Protein AF-A0A6I3SUI8-F1 (afdb_monomer_lite)

Structure (mmCIF, N/CA/C/O backbone):
data_AF-A0A6I3SUI8-F1
#
_entry.id   AF-A0A6I3SUI8-F1
#
loop_
_atom_site.group_PDB
_atom_site.id
_atom_site.type_symbol
_atom_site.label_atom_id
_atom_site.label_alt_id
_atom_site.label_comp_id
_atom_site.label_asym_id
_atom_site.label_entity_id
_atom_site.label_seq_id
_atom_site.pdbx_PDB_ins_code
_atom_site.Cartn_x
_atom_site.Cartn_y
_atom_site.Cartn_z
_atom_site.occupancy
_atom_site.B_iso_or_equiv
_atom_site.auth_seq_id
_atom_site.auth_comp_id
_atom_site.auth_asym_id
_atom_site.auth_atom_id
_atom_site.pdbx_PDB_model_num
ATOM 1 N N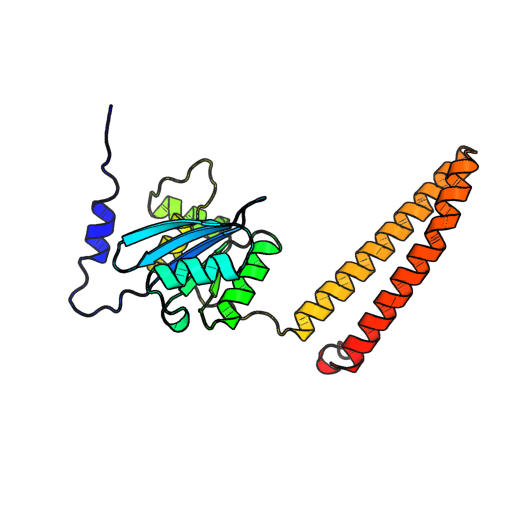 . MET A 1 1 ? 12.033 17.344 38.497 1.00 38.69 1 MET A N 1
ATOM 2 C CA . MET A 1 1 ? 11.387 16.170 37.869 1.00 38.69 1 MET A CA 1
ATOM 3 C C . MET A 1 1 ? 9.871 16.251 38.062 1.00 38.69 1 MET A C 1
ATOM 5 O O . MET A 1 1 ? 9.401 15.877 39.127 1.00 38.69 1 MET A O 1
ATOM 9 N N . PRO A 1 2 ? 9.098 16.770 37.096 1.00 33.66 2 PRO A N 1
ATOM 10 C CA . PRO A 1 2 ? 7.650 16.543 37.047 1.00 33.66 2 PRO A CA 1
ATOM 11 C C . PRO A 1 2 ? 7.274 15.868 35.711 1.00 33.66 2 PRO A C 1
ATOM 13 O O . PRO A 1 2 ? 7.932 16.077 34.701 1.00 33.66 2 PRO A O 1
ATOM 16 N N . GLY A 1 3 ? 6.247 15.042 35.568 1.00 28.91 3 GLY A N 1
ATOM 17 C CA . GLY A 1 3 ? 5.137 14.677 36.436 1.00 28.91 3 GLY A CA 1
ATOM 18 C C . GLY A 1 3 ? 4.087 14.024 35.528 1.00 28.91 3 GLY A C 1
ATOM 19 O O . GLY A 1 3 ? 3.633 14.625 34.557 1.00 28.91 3 GLY A O 1
ATOM 20 N N . PHE A 1 4 ? 3.764 12.763 35.799 1.00 35.22 4 PHE A N 1
ATOM 21 C CA . PHE A 1 4 ? 2.830 11.907 35.061 1.00 35.22 4 PHE A CA 1
ATOM 22 C C . PHE A 1 4 ? 1.366 12.334 35.314 1.00 35.22 4 PHE A C 1
ATOM 24 O O . PHE A 1 4 ? 0.644 11.657 36.029 1.00 35.22 4 PHE A O 1
ATOM 31 N N . PHE A 1 5 ? 0.886 13.458 34.770 1.00 34.16 5 PHE A N 1
ATOM 32 C CA . PHE A 1 5 ? -0.517 13.875 34.973 1.00 34.16 5 PHE A CA 1
ATOM 33 C C . PHE A 1 5 ? -1.127 14.576 33.749 1.00 34.16 5 PHE A C 1
ATOM 35 O O . PHE A 1 5 ? -1.416 15.766 33.768 1.00 34.16 5 PHE A O 1
ATOM 42 N N . ALA A 1 6 ? -1.376 13.821 32.678 1.00 34.59 6 ALA A N 1
ATOM 43 C CA . ALA A 1 6 ? -2.316 14.234 31.621 1.00 34.59 6 ALA A CA 1
ATOM 44 C C . ALA A 1 6 ? -3.324 13.133 31.219 1.00 34.59 6 ALA A C 1
ATOM 46 O O . ALA A 1 6 ? -4.266 13.400 30.483 1.00 34.59 6 ALA A O 1
ATOM 47 N N . SER A 1 7 ? -3.186 11.911 31.751 1.00 44.62 7 SER A N 1
ATOM 48 C CA . SER A 1 7 ? -4.060 10.770 31.428 1.00 44.62 7 SER A CA 1
ATOM 49 C C . SER A 1 7 ? -5.463 10.874 32.060 1.00 44.62 7 SER A C 1
ATOM 51 O O . SER A 1 7 ? -6.459 10.524 31.436 1.00 44.62 7 SER A O 1
ATOM 53 N N . ALA A 1 8 ? -5.585 11.420 33.275 1.00 38.72 8 ALA A N 1
ATOM 54 C CA . ALA A 1 8 ? -6.800 11.271 34.086 1.00 38.72 8 ALA A CA 1
ATOM 55 C C . ALA A 1 8 ? -8.035 12.060 33.595 1.00 38.72 8 ALA A C 1
ATOM 57 O O . ALA A 1 8 ? -9.169 11.652 33.839 1.00 38.72 8 ALA A O 1
ATOM 58 N N . ARG A 1 9 ? -7.861 13.190 32.893 1.00 43.41 9 ARG A N 1
ATOM 59 C CA . ARG A 1 9 ? -9.004 14.058 32.539 1.00 43.41 9 ARG A CA 1
ATOM 60 C C . ARG A 1 9 ? -9.840 13.527 31.369 1.00 43.41 9 ARG A C 1
ATOM 62 O O . ARG A 1 9 ? -11.050 13.736 31.372 1.00 43.41 9 ARG A O 1
ATOM 69 N N . LEU A 1 10 ? -9.239 12.785 30.438 1.00 43.25 10 LEU A N 1
ATOM 70 C CA . LEU A 1 10 ? -9.943 12.162 29.306 1.00 43.25 10 LEU A CA 1
ATOM 71 C C . LEU A 1 10 ? -10.638 10.845 29.687 1.00 43.25 10 LEU A C 1
ATOM 73 O O . LEU A 1 10 ? -11.755 10.609 29.230 1.00 43.25 10 LEU A O 1
ATOM 77 N N . TYR A 1 11 ? -10.055 10.051 30.595 1.00 40.09 11 TYR A N 1
ATOM 78 C CA . TYR A 1 11 ? -10.744 8.887 31.179 1.00 40.09 11 TYR A CA 1
ATOM 79 C C . TYR A 1 11 ? -12.075 9.297 31.820 1.00 40.09 11 TYR A C 1
ATOM 81 O O . TYR A 1 11 ? -13.104 8.685 31.558 1.00 40.09 11 TYR A O 1
ATOM 89 N N . SER A 1 12 ? -12.095 10.433 32.525 1.00 43.38 12 SER A N 1
ATOM 90 C CA . SER A 1 12 ? -13.309 10.927 33.185 1.00 43.38 12 SER A CA 1
ATOM 91 C C . SER A 1 12 ? -14.455 11.324 32.241 1.00 43.38 12 SER A C 1
ATOM 93 O O . SER A 1 12 ? -15.580 11.504 32.711 1.00 43.38 12 SER A O 1
ATOM 95 N N . ARG A 1 13 ? -14.193 11.520 30.939 1.00 45.19 13 ARG A N 1
ATOM 96 C CA . ARG A 1 13 ? -15.222 11.855 29.939 1.00 45.19 13 ARG A CA 1
ATOM 97 C C . ARG A 1 13 ? -15.776 10.600 29.252 1.00 45.19 13 ARG A C 1
ATOM 99 O O . ARG A 1 13 ? -16.954 10.595 28.921 1.00 45.19 13 ARG A O 1
ATOM 106 N N . LEU A 1 14 ? -14.981 9.531 29.138 1.00 42.78 14 LEU A N 1
ATOM 107 C CA . LEU A 1 14 ? -15.450 8.204 28.709 1.00 42.78 14 LEU A CA 1
ATOM 108 C C . LEU A 1 14 ? -16.184 7.450 29.836 1.00 42.78 14 LEU A C 1
ATOM 110 O O . LEU A 1 14 ? -17.166 6.770 29.572 1.00 42.78 14 LEU A O 1
ATOM 114 N N . GLU A 1 15 ? -15.781 7.627 31.099 1.00 42.62 15 GLU A N 1
ATOM 115 C CA . GLU A 1 15 ? -16.414 6.973 32.263 1.00 42.62 15 GLU A CA 1
ATOM 116 C C . GLU A 1 15 ? -17.733 7.622 32.713 1.00 42.62 15 GLU A C 1
ATOM 118 O O . GLU A 1 15 ? -18.484 7.037 33.493 1.00 42.62 15 GLU A O 1
ATOM 123 N N . ARG A 1 16 ? -18.045 8.835 32.238 1.00 41.41 16 ARG A N 1
ATOM 124 C CA . ARG A 1 16 ? -19.271 9.554 32.629 1.00 41.41 16 ARG A CA 1
ATOM 125 C C . ARG A 1 16 ? -20.514 9.184 31.818 1.00 41.41 16 ARG A C 1
ATOM 127 O O . ARG A 1 16 ? -21.589 9.700 32.122 1.00 41.41 16 ARG A O 1
ATOM 134 N N . SER A 1 17 ? -20.404 8.273 30.850 1.00 37.28 17 SER A N 1
ATOM 135 C CA . SER A 1 17 ? -21.571 7.698 30.181 1.00 37.28 17 SER A CA 1
ATOM 136 C C . SER A 1 17 ? -21.942 6.355 30.815 1.00 37.28 17 SER A C 1
ATOM 138 O O . SER A 1 17 ? -21.162 5.409 30.843 1.00 37.28 17 SER A O 1
ATOM 140 N N . ARG A 1 18 ? -23.141 6.344 31.394 1.00 41.44 18 ARG A N 1
ATOM 141 C CA . ARG A 1 18 ? -23.834 5.287 32.142 1.00 41.44 18 ARG A CA 1
ATOM 142 C C . ARG A 1 18 ? -23.669 3.857 31.593 1.00 41.44 18 ARG A C 1
ATOM 144 O O . ARG A 1 18 ? -23.655 3.638 30.391 1.00 41.44 18 ARG A O 1
ATOM 151 N N . LYS A 1 19 ? -23.674 2.902 32.538 1.00 38.34 19 LYS A N 1
ATOM 152 C CA . LYS A 1 19 ? -24.054 1.477 32.421 1.00 38.34 19 LYS A CA 1
ATOM 153 C C . LYS A 1 19 ? -24.619 1.083 31.042 1.00 38.34 19 LYS A C 1
ATOM 155 O O . LYS A 1 19 ? -25.742 1.463 30.726 1.00 38.34 19 LYS A O 1
ATOM 160 N N . GLY A 1 20 ? -23.873 0.254 30.306 1.00 38.28 20 GLY A N 1
ATOM 161 C CA . GLY A 1 20 ? -24.381 -0.490 29.146 1.00 38.28 20 GLY A CA 1
ATOM 162 C C . GLY A 1 20 ? -23.928 -0.018 27.762 1.00 38.28 20 GLY A C 1
ATOM 163 O O . GLY A 1 20 ? -24.519 -0.458 26.784 1.00 38.28 20 GLY A O 1
ATOM 164 N N . VAL A 1 21 ? -22.913 0.844 27.641 1.00 41.00 21 VAL A N 1
ATOM 165 C CA . VAL A 1 21 ? -22.315 1.145 26.329 1.00 41.00 21 VAL A CA 1
ATOM 166 C C . VAL A 1 21 ? -21.319 0.042 25.992 1.00 41.00 21 VAL A C 1
ATOM 168 O O . VAL A 1 21 ? -20.314 -0.109 26.687 1.00 41.00 21 VAL A O 1
ATOM 171 N N . ASP A 1 22 ? -21.611 -0.727 24.947 1.00 45.75 22 ASP A N 1
ATOM 172 C CA . ASP A 1 22 ? -20.650 -1.622 24.306 1.00 45.75 22 ASP A CA 1
ATOM 173 C C . ASP A 1 22 ? -19.398 -0.798 23.983 1.00 45.75 22 ASP A C 1
ATOM 175 O O . ASP A 1 22 ? -19.441 0.122 23.163 1.00 45.75 22 ASP A O 1
ATOM 179 N N . VAL A 1 23 ? -18.299 -1.020 24.708 1.00 56.56 23 VAL A N 1
ATOM 180 C CA . VAL A 1 23 ? -17.083 -0.226 24.511 1.00 56.56 23 VAL A CA 1
ATOM 181 C C . VAL A 1 23 ? -16.418 -0.763 23.255 1.00 56.56 23 VAL A C 1
ATOM 183 O O . VAL A 1 23 ? -15.561 -1.643 23.332 1.00 56.56 23 VAL A O 1
ATOM 186 N N . THR A 1 24 ? -16.861 -0.265 22.099 1.00 74.38 24 THR A N 1
ATOM 187 C CA . THR A 1 24 ? -16.331 -0.638 20.788 1.00 74.38 24 THR A CA 1
ATOM 188 C C . THR A 1 24 ? -14.810 -0.594 20.836 1.00 74.38 24 THR A C 1
ATOM 190 O O . THR A 1 24 ? -14.208 0.411 21.224 1.00 74.38 24 THR A O 1
ATOM 193 N N . THR A 1 25 ? -14.190 -1.715 20.486 1.00 91.06 25 THR A N 1
ATOM 194 C CA . THR A 1 25 ? -12.739 -1.856 20.510 1.00 91.06 25 THR A CA 1
ATOM 195 C C . THR A 1 25 ? -12.152 -1.182 19.278 1.00 91.06 25 THR A C 1
ATOM 197 O O . THR A 1 25 ? -12.553 -1.494 18.161 1.00 91.06 25 THR A O 1
ATOM 200 N N . TRP A 1 26 ? -11.196 -0.273 19.474 1.00 95.69 26 TRP A N 1
ATOM 201 C CA . TRP A 1 26 ? -10.559 0.457 18.377 1.00 95.69 26 TRP A CA 1
ATOM 202 C C . TRP A 1 26 ? -9.088 0.101 18.232 1.00 95.69 26 TRP A C 1
ATOM 204 O O . TRP A 1 26 ? -8.322 0.127 19.197 1.00 95.69 26 TRP A O 1
ATOM 214 N N . ILE A 1 27 ? -8.693 -0.192 17.000 1.00 96.62 27 ILE A N 1
ATOM 215 C CA . ILE A 1 27 ? -7.331 -0.512 16.600 1.00 96.62 27 ILE A CA 1
ATOM 216 C C . ILE A 1 27 ? -6.798 0.690 15.821 1.00 96.62 27 ILE A C 1
ATOM 218 O O . ILE A 1 27 ? -7.417 1.141 14.869 1.00 96.62 27 ILE A O 1
ATOM 222 N N . GLY A 1 28 ? -5.668 1.247 16.230 1.00 96.88 28 GLY A N 1
ATOM 223 C CA . GLY A 1 28 ? -4.952 2.269 15.475 1.00 96.88 28 GLY A CA 1
ATOM 224 C C . GLY A 1 28 ? -3.727 1.653 14.825 1.00 96.88 28 GLY A C 1
ATOM 225 O O . GLY A 1 28 ? -2.979 0.953 15.507 1.00 96.88 28 GLY A O 1
ATOM 226 N N . ILE A 1 29 ? -3.509 1.907 13.536 1.00 96.25 29 ILE A N 1
ATOM 227 C CA . ILE A 1 29 ? -2.412 1.302 12.777 1.00 96.25 29 ILE A CA 1
ATOM 228 C C . ILE A 1 29 ? -1.699 2.342 11.933 1.00 96.25 29 ILE A C 1
ATOM 230 O O . ILE A 1 29 ? -2.300 3.043 11.121 1.00 96.25 29 ILE A O 1
ATOM 234 N N . LYS A 1 30 ? -0.378 2.386 12.081 1.00 94.88 30 LYS A N 1
ATOM 235 C CA . LYS A 1 30 ? 0.493 3.191 11.236 1.00 94.88 30 LYS A CA 1
ATOM 236 C C . LYS A 1 30 ? 1.618 2.331 10.679 1.00 94.88 30 LYS A C 1
ATOM 238 O O . LYS A 1 30 ? 2.480 1.867 11.427 1.00 94.88 30 LYS A O 1
ATOM 243 N N . ALA A 1 31 ? 1.660 2.200 9.359 1.00 92.31 31 ALA A N 1
ATOM 244 C CA . ALA A 1 31 ? 2.814 1.649 8.668 1.00 92.31 31 ALA A CA 1
ATOM 245 C C . ALA A 1 31 ? 3.966 2.672 8.680 1.00 92.31 31 ALA A C 1
ATOM 247 O O . ALA A 1 31 ? 3.836 3.807 8.219 1.00 92.31 31 ALA A O 1
ATOM 248 N N . GLY A 1 32 ? 5.097 2.292 9.277 1.00 87.00 32 GLY A N 1
ATOM 249 C CA . GLY A 1 32 ? 6.355 3.034 9.193 1.00 87.00 32 GLY A CA 1
ATOM 250 C C . GLY A 1 32 ? 7.166 2.622 7.964 1.00 87.00 32 GLY A C 1
ATOM 251 O O . GLY A 1 32 ? 6.639 2.009 7.047 1.00 87.00 32 GLY A O 1
ATOM 252 N N . LYS A 1 33 ? 8.475 2.914 7.957 1.00 83.00 33 LYS A N 1
ATOM 253 C CA . LYS A 1 33 ? 9.404 2.434 6.909 1.00 83.00 33 LYS A CA 1
ATOM 254 C C . LYS A 1 33 ? 9.885 0.989 7.107 1.00 83.00 33 LYS A C 1
ATOM 256 O O . LYS A 1 33 ? 10.414 0.400 6.178 1.00 83.00 33 LYS A O 1
ATOM 261 N N . ARG A 1 34 ? 9.854 0.482 8.344 1.00 87.31 34 ARG A N 1
ATOM 262 C CA . ARG A 1 34 ? 10.471 -0.804 8.733 1.00 87.31 34 ARG A CA 1
ATOM 263 C C . ARG A 1 34 ? 9.630 -1.627 9.711 1.00 87.31 34 ARG A C 1
ATOM 265 O O . ARG A 1 34 ? 10.101 -2.643 10.203 1.00 87.31 34 ARG A O 1
ATOM 272 N N . LYS A 1 35 ? 8.458 -1.125 10.088 1.00 91.69 35 LYS A N 1
ATOM 273 C CA . LYS A 1 35 ? 7.618 -1.712 11.130 1.00 91.69 35 LYS A CA 1
ATOM 274 C C . LYS A 1 35 ? 6.189 -1.212 11.020 1.00 91.69 35 LYS A C 1
ATOM 276 O O . LYS A 1 35 ? 5.956 -0.105 10.525 1.00 91.69 35 LYS A O 1
ATOM 281 N N . LEU A 1 36 ? 5.280 -1.988 11.585 1.00 93.69 36 LEU A N 1
ATOM 282 C CA . LEU A 1 36 ? 3.896 -1.631 11.821 1.00 93.69 36 LEU A CA 1
ATOM 283 C C . LEU A 1 36 ? 3.736 -1.206 13.284 1.00 93.69 36 LEU A C 1
ATOM 285 O O . LEU A 1 36 ? 3.957 -2.001 14.197 1.00 93.69 36 LEU A O 1
ATOM 289 N N . ASP A 1 37 ? 3.383 0.054 13.523 1.00 95.19 37 ASP A N 1
ATOM 290 C CA . ASP A 1 37 ? 2.998 0.513 14.855 1.00 95.19 37 ASP A CA 1
ATOM 291 C C . ASP A 1 37 ? 1.494 0.274 15.035 1.00 95.19 37 ASP A C 1
ATOM 293 O O . ASP A 1 37 ? 0.684 0.751 14.239 1.00 95.19 37 ASP A O 1
ATOM 297 N N . VAL A 1 38 ? 1.128 -0.452 16.090 1.00 96.00 38 VAL A N 1
ATOM 298 C CA . VAL A 1 38 ? -0.244 -0.880 16.380 1.00 96.00 38 VAL A CA 1
ATOM 299 C C . VAL A 1 38 ? -0.627 -0.453 17.790 1.00 96.00 38 VAL A C 1
ATOM 301 O O . VAL A 1 38 ? 0.166 -0.543 18.734 1.00 96.00 38 VAL A O 1
ATOM 304 N N . ALA A 1 39 ? -1.861 0.006 17.950 1.00 96.19 39 ALA A N 1
ATOM 305 C CA . ALA A 1 39 ? -2.453 0.311 19.237 1.00 96.19 39 ALA A CA 1
ATOM 306 C C . ALA A 1 39 ? -3.857 -0.269 19.324 1.00 96.19 39 ALA A C 1
ATOM 308 O O . ALA A 1 39 ? -4.616 -0.206 18.369 1.00 96.19 39 ALA A O 1
ATOM 309 N N . LEU A 1 40 ? -4.204 -0.786 20.492 1.00 95.38 40 LEU A N 1
ATOM 310 C CA . LEU A 1 40 ? -5.515 -1.318 20.811 1.00 95.38 40 LEU A CA 1
ATOM 311 C C . LEU A 1 40 ? -6.092 -0.525 21.978 1.00 95.38 40 LEU A C 1
ATOM 313 O O . LEU A 1 40 ? -5.488 -0.485 23.052 1.00 95.38 40 LEU A O 1
ATOM 317 N N . LEU A 1 41 ? -7.258 0.077 21.777 1.00 93.81 41 LEU A N 1
ATOM 318 C CA . LEU A 1 41 ? -8.041 0.754 22.799 1.00 93.81 41 LEU A CA 1
ATOM 319 C C . LEU A 1 41 ? -9.305 -0.065 23.077 1.00 93.81 41 LEU A C 1
ATOM 321 O O . LEU A 1 41 ? -10.226 -0.084 22.265 1.00 93.81 41 LEU A O 1
ATOM 325 N N . ALA A 1 42 ? -9.344 -0.733 24.230 1.00 89.44 42 ALA A N 1
ATOM 326 C CA . ALA A 1 42 ? -10.457 -1.586 24.648 1.00 89.44 42 ALA A CA 1
ATOM 327 C C . ALA A 1 42 ? -10.773 -1.356 26.132 1.00 89.44 42 ALA A C 1
ATOM 329 O O . ALA A 1 42 ? -9.871 -1.385 26.975 1.00 89.44 42 ALA A O 1
ATOM 330 N N . GLY A 1 43 ? -12.041 -1.092 26.470 1.00 81.94 43 GLY A N 1
ATOM 331 C CA . GLY A 1 43 ? -12.452 -0.836 27.860 1.00 81.94 43 GLY A CA 1
ATOM 332 C C . GLY A 1 43 ? -11.671 0.310 28.523 1.00 81.94 43 GLY A C 1
ATOM 333 O O . GLY A 1 43 ? -11.269 0.201 29.679 1.00 81.94 43 GLY A O 1
ATOM 334 N N . GLY A 1 44 ? -11.337 1.353 27.753 1.00 81.19 44 GLY A N 1
ATOM 335 C CA . GLY A 1 44 ? -10.496 2.477 28.182 1.00 81.19 44 GLY A CA 1
ATOM 336 C C . GLY A 1 44 ? -8.995 2.174 28.256 1.00 81.19 44 GLY A C 1
ATOM 337 O O . GLY A 1 44 ? -8.194 3.105 28.233 1.00 81.19 44 GLY A O 1
ATOM 338 N N . LYS A 1 45 ? -8.582 0.902 28.274 1.00 88.75 45 LYS A N 1
ATOM 339 C CA . LYS A 1 45 ? -7.174 0.501 28.348 1.00 88.75 45 LYS A CA 1
ATOM 340 C C . LYS A 1 45 ? -6.526 0.563 26.972 1.00 88.75 45 LYS A C 1
ATOM 342 O O . LYS A 1 45 ? -7.039 0.009 26.005 1.00 88.75 45 LYS A O 1
ATOM 347 N N . LEU A 1 46 ? -5.362 1.202 26.916 1.00 91.94 46 LEU A N 1
ATOM 348 C CA . LEU A 1 46 ? -4.543 1.299 25.715 1.00 91.94 46 LEU A CA 1
ATOM 349 C C . LEU A 1 46 ? -3.381 0.305 25.798 1.00 91.94 46 LEU A C 1
ATOM 351 O O . LEU A 1 46 ? -2.605 0.343 26.754 1.00 91.94 46 LEU A O 1
ATOM 355 N N . LYS A 1 47 ? -3.234 -0.543 24.782 1.00 94.31 47 LYS A N 1
ATOM 356 C CA . LYS A 1 47 ? -2.069 -1.413 24.575 1.00 94.31 47 LYS A CA 1
ATOM 357 C C . LYS A 1 47 ? -1.407 -1.051 23.256 1.00 94.31 47 LYS A C 1
ATOM 359 O O . LYS A 1 47 ? -2.097 -0.686 22.313 1.00 94.31 47 LYS A O 1
ATOM 364 N N . THR A 1 48 ? -0.088 -1.153 23.175 1.00 95.50 48 THR A N 1
ATOM 365 C CA . THR A 1 48 ? 0.664 -0.844 21.954 1.00 95.50 48 THR A CA 1
ATOM 366 C C . THR A 1 48 ? 1.666 -1.939 21.643 1.00 95.50 48 THR A C 1
ATOM 368 O O . THR A 1 48 ? 2.134 -2.646 22.541 1.00 95.50 48 THR A O 1
ATOM 371 N N . LYS A 1 49 ? 2.000 -2.079 20.363 1.00 95.69 49 LYS A N 1
ATOM 372 C CA . LYS A 1 49 ? 3.008 -3.018 19.884 1.00 95.69 49 LYS A CA 1
ATOM 373 C C . LYS A 1 49 ? 3.593 -2.514 18.567 1.00 95.69 49 LYS A C 1
ATOM 375 O O . LYS A 1 49 ? 2.892 -1.912 17.765 1.00 95.69 49 LYS A O 1
ATOM 380 N N . ALA A 1 50 ? 4.884 -2.751 18.376 1.00 95.06 50 ALA A N 1
ATOM 381 C CA . ALA A 1 50 ? 5.536 -2.641 17.080 1.00 95.06 50 ALA A CA 1
ATOM 382 C C . ALA A 1 50 ? 5.755 -4.058 16.539 1.00 95.06 50 ALA A C 1
ATOM 384 O O . ALA A 1 50 ? 6.233 -4.911 17.295 1.00 95.06 50 ALA A O 1
ATOM 385 N N . LEU A 1 51 ? 5.392 -4.278 15.280 1.00 94.25 51 LEU A N 1
ATOM 386 C CA . LEU A 1 51 ? 5.423 -5.567 14.582 1.00 94.25 51 LEU A CA 1
ATOM 387 C C . LEU A 1 51 ? 6.150 -5.432 13.236 1.00 94.25 51 LEU A C 1
ATOM 389 O O . LEU A 1 51 ? 6.422 -4.310 12.786 1.00 94.25 51 LEU A O 1
ATOM 393 N N . GLY A 1 52 ? 6.447 -6.560 12.592 1.00 92.00 52 GLY A N 1
ATOM 394 C CA . GLY A 1 52 ? 6.749 -6.587 11.162 1.00 92.00 52 GLY A CA 1
ATOM 395 C C . GLY A 1 52 ? 5.513 -6.261 10.313 1.00 92.00 52 GLY A C 1
ATOM 396 O O . GLY A 1 52 ? 4.455 -5.914 10.836 1.00 92.00 52 GLY A O 1
ATOM 397 N N . TYR A 1 53 ? 5.642 -6.377 8.992 1.00 88.44 53 TYR A N 1
ATOM 398 C CA . TYR A 1 53 ? 4.498 -6.307 8.064 1.00 88.44 53 TYR A CA 1
ATOM 399 C C . TYR A 1 53 ? 3.813 -7.668 7.870 1.00 88.44 53 TYR A C 1
ATOM 401 O O . TYR A 1 53 ? 3.049 -7.853 6.931 1.00 88.44 53 TYR A O 1
ATOM 409 N N . ASP A 1 54 ? 4.110 -8.627 8.748 1.00 89.75 54 ASP A N 1
ATOM 410 C CA . ASP A 1 54 ? 3.502 -9.947 8.732 1.00 89.75 54 ASP A CA 1
ATOM 411 C C . ASP A 1 54 ? 2.085 -9.874 9.319 1.00 89.75 54 ASP A C 1
ATOM 413 O O . ASP A 1 54 ? 1.884 -9.506 10.483 1.00 89.75 54 ASP A O 1
ATOM 417 N N . GLY A 1 55 ? 1.103 -10.210 8.484 1.00 89.44 55 GLY A N 1
ATOM 418 C CA . GLY A 1 55 ? -0.303 -10.234 8.856 1.00 89.44 55 GLY A CA 1
ATOM 419 C C . GLY A 1 55 ? -0.599 -11.213 9.985 1.00 89.44 55 GLY A C 1
ATOM 420 O O . GLY A 1 55 ? -1.324 -10.865 10.916 1.00 89.44 55 GLY A O 1
ATOM 421 N N . ASP A 1 56 ? 0.031 -12.385 9.979 1.00 92.12 56 ASP A N 1
ATOM 422 C CA . ASP A 1 56 ? -0.195 -13.409 11.001 1.00 92.12 56 ASP A CA 1
ATOM 423 C C . ASP A 1 56 ? 0.329 -12.947 12.365 1.00 92.12 56 ASP A C 1
ATOM 425 O O . ASP A 1 56 ? -0.278 -13.210 13.410 1.00 92.12 56 ASP A O 1
ATOM 429 N N . GLU A 1 57 ? 1.428 -12.184 12.375 1.00 94.56 57 GLU A N 1
ATOM 430 C CA . GLU A 1 57 ? 1.960 -11.573 13.594 1.00 94.56 57 GLU A CA 1
ATOM 431 C C . GLU A 1 57 ? 0.963 -10.559 14.185 1.00 94.56 57 GLU A C 1
ATOM 433 O O . GLU A 1 57 ? 0.733 -10.538 15.404 1.00 94.56 57 GLU A O 1
ATOM 438 N N . LEU A 1 58 ? 0.333 -9.746 13.329 1.00 94.56 58 LEU A N 1
ATOM 439 C CA . LEU A 1 58 ? -0.706 -8.790 13.717 1.00 94.56 58 LEU A CA 1
ATOM 440 C C . LEU A 1 58 ? -1.943 -9.493 14.277 1.00 94.56 58 LEU A C 1
ATOM 442 O O . LEU A 1 58 ? -2.365 -9.186 15.399 1.00 94.56 58 LEU A O 1
ATOM 446 N N . LEU A 1 59 ? -2.505 -10.439 13.525 1.00 93.75 59 LEU A N 1
ATOM 447 C CA . LEU A 1 59 ? -3.706 -11.179 13.913 1.00 93.75 59 LEU A CA 1
ATOM 448 C C . LEU A 1 59 ? -3.460 -11.973 15.201 1.00 93.75 59 LEU A C 1
ATOM 450 O O . LEU A 1 59 ? -4.249 -11.900 16.147 1.00 93.75 59 LEU A O 1
ATOM 454 N N . GLY A 1 60 ? -2.306 -12.636 15.307 1.00 93.81 60 GLY A N 1
ATOM 455 C CA . GLY A 1 60 ? -1.892 -13.358 16.507 1.00 93.81 60 GLY A CA 1
ATOM 456 C C . GLY A 1 60 ? -1.718 -12.451 17.728 1.00 93.81 60 GLY A C 1
ATOM 457 O O . GLY A 1 60 ? -2.071 -12.836 18.849 1.00 93.81 60 GLY A O 1
ATOM 458 N N . TRP A 1 61 ? -1.199 -11.230 17.555 1.00 94.62 61 TRP A N 1
ATOM 459 C CA . TRP A 1 61 ? -1.109 -10.265 18.653 1.00 94.62 61 TRP A CA 1
ATOM 460 C C . TRP A 1 61 ? -2.486 -9.763 19.101 1.00 94.62 61 TRP A C 1
ATOM 462 O O . TRP A 1 61 ? -2.722 -9.698 20.314 1.00 94.62 61 TRP A O 1
ATOM 472 N N . LEU A 1 62 ? -3.386 -9.453 18.160 1.00 92.12 62 LEU A N 1
ATOM 473 C CA . LEU A 1 62 ? -4.761 -9.011 18.436 1.00 92.12 62 LEU A CA 1
ATOM 474 C C . LEU A 1 62 ? -5.576 -10.107 19.138 1.00 92.12 62 LEU A C 1
ATOM 476 O O . LEU A 1 62 ? -6.192 -9.837 20.173 1.00 92.12 62 LEU A O 1
ATOM 480 N N . GLY A 1 63 ? -5.484 -11.354 18.668 1.00 90.50 63 GLY A N 1
ATOM 481 C CA . GLY A 1 63 ? -6.139 -12.509 19.288 1.00 90.50 63 GLY A CA 1
ATOM 482 C C . GLY A 1 63 ? -5.705 -12.729 20.742 1.00 90.50 63 GLY A C 1
ATOM 483 O O . GLY A 1 63 ? -6.542 -12.924 21.622 1.00 90.50 63 GLY A O 1
ATOM 484 N N . LYS A 1 64 ? -4.409 -12.564 21.053 1.00 90.69 64 LYS A N 1
ATOM 485 C CA . LYS A 1 64 ? -3.889 -12.615 22.439 1.00 90.69 64 LYS A CA 1
ATOM 486 C C . LYS A 1 64 ? -4.463 -11.529 23.353 1.00 90.69 64 LYS A C 1
ATOM 488 O O . LYS A 1 64 ? -4.371 -11.659 24.573 1.00 90.69 64 LYS A O 1
ATOM 493 N N . GLN A 1 65 ? -5.019 -10.449 22.802 1.00 87.81 65 GLN A N 1
ATOM 494 C CA . GLN A 1 65 ? -5.689 -9.411 23.592 1.00 87.81 65 GLN A CA 1
ATOM 495 C C . GLN A 1 65 ? -7.170 -9.714 23.862 1.00 87.81 65 GLN A C 1
ATOM 497 O O . GLN A 1 65 ? -7.806 -8.923 24.557 1.00 87.81 65 GLN A O 1
ATOM 502 N N . GLY A 1 66 ? -7.693 -10.839 23.358 1.00 81.44 66 GLY A N 1
ATOM 503 C CA . GLY A 1 66 ? -9.102 -11.223 23.479 1.00 81.44 66 GLY A CA 1
ATOM 504 C C . GLY A 1 66 ? -10.025 -10.444 22.543 1.00 81.44 66 GLY A C 1
ATOM 505 O O . GLY A 1 66 ? -11.200 -10.279 22.853 1.00 81.44 66 GLY A O 1
ATOM 506 N N . VAL A 1 67 ? -9.490 -9.914 21.440 1.00 76.38 67 VAL A N 1
ATOM 507 C CA . VAL A 1 67 ? -10.255 -9.147 20.450 1.00 76.38 67 VAL A CA 1
ATOM 508 C C . VAL A 1 67 ? -10.761 -10.091 19.371 1.00 76.38 67 VAL A C 1
ATOM 510 O O . VAL A 1 67 ? -9.959 -10.688 18.656 1.00 76.38 67 VAL A O 1
ATOM 513 N N . THR A 1 68 ? -12.079 -10.178 19.210 1.00 79.38 68 THR A N 1
ATOM 514 C CA . THR A 1 68 ? -12.675 -10.732 17.990 1.00 79.38 68 THR A CA 1
ATOM 515 C C . THR A 1 68 ? -12.708 -9.625 16.942 1.00 79.38 68 THR A C 1
ATOM 517 O O . THR A 1 68 ? -13.281 -8.565 17.194 1.00 79.38 68 THR A O 1
ATOM 520 N N . LEU A 1 69 ? -12.100 -9.839 15.775 1.00 80.50 69 LEU A N 1
ATOM 521 C CA . LEU A 1 69 ? -11.936 -8.793 14.754 1.00 80.50 69 LEU A CA 1
ATOM 522 C C . LEU A 1 69 ? -13.263 -8.208 14.264 1.00 80.50 69 LEU A C 1
ATOM 524 O O . LEU A 1 69 ? -13.368 -6.993 14.123 1.00 80.50 69 LEU A O 1
ATOM 528 N N . VAL A 1 70 ? -14.300 -9.039 14.161 1.00 77.62 70 VAL A N 1
ATOM 529 C CA . VAL A 1 70 ? -15.674 -8.624 13.822 1.00 77.62 70 VAL A CA 1
ATOM 530 C C . VAL A 1 70 ? -16.315 -7.677 14.850 1.00 77.62 70 VAL A C 1
ATOM 532 O O . VAL A 1 70 ? -17.297 -7.007 14.549 1.00 77.62 70 VAL A O 1
ATOM 535 N N . GLN A 1 71 ? -15.782 -7.614 16.076 1.00 80.88 71 GLN A N 1
ATOM 536 C CA . GLN A 1 71 ? -16.229 -6.708 17.146 1.00 80.88 71 GLN A CA 1
ATOM 537 C C . GLN A 1 71 ? -15.300 -5.491 17.314 1.00 80.88 71 GLN A C 1
ATOM 539 O O . GLN A 1 71 ? -15.618 -4.555 18.055 1.00 80.88 71 GLN A O 1
ATOM 544 N N . GLY A 1 72 ? -14.135 -5.512 16.662 1.00 88.12 72 GLY A N 1
ATOM 545 C CA . GLY A 1 72 ? -13.189 -4.405 16.619 1.00 88.12 72 GLY A CA 1
ATOM 546 C C . GLY A 1 72 ? -13.417 -3.515 15.402 1.00 88.12 72 GLY A C 1
ATOM 547 O O . GLY A 1 72 ? -14.056 -3.916 14.439 1.00 88.12 72 GLY A O 1
ATOM 548 N N . ARG A 1 73 ? -12.878 -2.298 15.432 1.00 95.94 73 ARG A N 1
ATOM 549 C CA . ARG A 1 73 ? -12.797 -1.394 14.275 1.00 95.94 73 ARG A CA 1
ATOM 550 C C . ARG A 1 73 ? -11.381 -0.858 14.158 1.00 95.94 73 ARG A C 1
ATOM 552 O O . ARG A 1 73 ? -10.763 -0.551 15.179 1.00 95.94 73 ARG A O 1
ATOM 559 N N . ALA A 1 74 ? -10.866 -0.722 12.945 1.00 96.81 74 ALA A N 1
ATOM 560 C CA . ALA A 1 74 ? -9.508 -0.257 12.707 1.00 96.81 74 ALA A CA 1
ATOM 561 C C . ALA A 1 74 ? -9.485 1.133 12.063 1.00 96.81 74 ALA A C 1
ATOM 563 O O . ALA A 1 74 ? -10.202 1.393 11.109 1.00 96.81 74 ALA A O 1
ATOM 564 N N . CYS A 1 75 ? -8.610 2.008 12.546 1.00 97.50 75 CYS A N 1
ATOM 565 C CA . CYS A 1 75 ? -8.181 3.223 11.865 1.00 97.50 75 CYS A CA 1
ATOM 566 C C . CYS A 1 75 ? -6.752 3.015 11.371 1.00 97.50 75 CYS A C 1
ATOM 568 O O . CYS A 1 75 ? -5.823 2.903 12.180 1.00 97.50 75 CYS A O 1
ATOM 570 N N . VAL A 1 76 ? -6.573 3.001 10.056 1.00 97.06 76 VAL A N 1
ATOM 571 C CA . VAL A 1 76 ? -5.274 2.819 9.408 1.00 97.06 76 VAL A CA 1
ATOM 572 C C . VAL A 1 76 ? -4.878 4.134 8.746 1.00 97.06 76 VAL A C 1
ATOM 574 O O . VAL A 1 76 ? -5.625 4.676 7.934 1.00 97.06 76 VAL A O 1
ATOM 577 N N . ALA A 1 77 ? -3.711 4.675 9.098 1.00 96.12 77 ALA A N 1
ATOM 578 C CA . ALA A 1 77 ? -3.204 5.871 8.431 1.00 96.12 77 ALA A CA 1
ATOM 579 C C . ALA A 1 77 ? -2.777 5.548 6.994 1.00 96.12 77 ALA A C 1
ATOM 581 O O . ALA A 1 77 ? -1.943 4.666 6.784 1.00 96.12 77 ALA A O 1
ATOM 582 N N . ILE A 1 78 ? -3.292 6.305 6.024 1.00 94.38 78 ILE A N 1
ATOM 583 C CA . ILE A 1 78 ? -2.931 6.179 4.608 1.00 94.38 78 ILE A CA 1
ATOM 584 C C . ILE A 1 78 ? -1.466 6.601 4.432 1.00 94.38 78 ILE A C 1
ATOM 586 O O . ILE A 1 78 ? -1.138 7.787 4.496 1.00 94.38 78 ILE A O 1
ATOM 590 N N . ALA A 1 79 ? -0.573 5.624 4.251 1.00 88.19 79 ALA A N 1
ATOM 591 C CA . ALA A 1 79 ? 0.855 5.858 4.042 1.00 88.19 79 ALA A CA 1
ATOM 592 C C . ALA A 1 79 ? 1.547 4.655 3.372 1.00 88.19 79 ALA A C 1
ATOM 594 O O . ALA A 1 79 ? 2.055 3.760 4.049 1.00 88.19 79 ALA A O 1
ATOM 595 N N . GLY A 1 80 ? 1.626 4.676 2.039 1.00 85.75 80 GLY A N 1
ATOM 596 C CA . GLY A 1 80 ? 2.308 3.647 1.248 1.00 85.75 80 GLY A CA 1
ATOM 597 C C . GLY A 1 80 ? 1.569 2.303 1.189 1.00 85.75 80 GLY A C 1
ATOM 598 O O . GLY A 1 80 ? 0.535 2.112 1.826 1.00 85.75 80 GLY A O 1
ATOM 599 N N . ILE A 1 81 ? 2.134 1.366 0.424 1.00 88.81 81 ILE A N 1
ATOM 600 C CA . ILE A 1 81 ? 1.512 0.071 0.100 1.00 88.81 81 ILE A CA 1
ATOM 601 C C . ILE A 1 81 ? 1.246 -0.810 1.329 1.00 88.81 81 ILE A C 1
ATOM 603 O O . ILE A 1 81 ? 0.259 -1.536 1.380 1.00 88.81 81 ILE A O 1
ATOM 607 N N . GLU A 1 82 ? 2.090 -0.716 2.356 1.00 91.88 82 GLU A N 1
ATOM 608 C CA . GLU A 1 82 ? 1.941 -1.523 3.570 1.00 91.88 82 GLU A CA 1
ATOM 609 C C . GLU A 1 82 ? 0.691 -1.144 4.375 1.00 91.88 82 GLU A C 1
ATOM 611 O O . GLU A 1 82 ? 0.078 -2.001 5.006 1.00 91.88 82 GLU A O 1
ATOM 616 N N . ALA A 1 83 ? 0.266 0.124 4.332 1.00 93.25 83 ALA A N 1
ATOM 617 C CA . ALA A 1 83 ? -0.981 0.538 4.968 1.00 93.25 83 ALA A CA 1
ATOM 618 C C . ALA A 1 83 ? -2.197 -0.093 4.273 1.00 93.25 83 ALA A C 1
ATOM 620 O O . ALA A 1 83 ? -3.094 -0.596 4.947 1.00 93.25 83 ALA A O 1
ATOM 621 N N . GLU A 1 84 ? -2.209 -0.101 2.939 1.00 92.75 84 GLU A N 1
ATOM 622 C CA . GLU A 1 84 ? -3.285 -0.710 2.152 1.00 92.75 84 GLU A CA 1
ATOM 623 C C . GLU A 1 84 ? -3.336 -2.228 2.344 1.00 92.75 84 GLU A C 1
ATOM 625 O O . GLU A 1 84 ? -4.407 -2.768 2.602 1.00 92.75 84 GLU A O 1
ATOM 630 N N . ARG A 1 85 ? -2.183 -2.912 2.323 1.00 93.38 85 ARG A N 1
ATOM 631 C CA . ARG A 1 85 ? -2.093 -4.362 2.576 1.00 93.38 85 ARG A CA 1
ATOM 632 C C . ARG A 1 85 ? -2.679 -4.760 3.925 1.00 93.38 85 ARG A C 1
ATOM 634 O O . ARG A 1 85 ? -3.461 -5.701 3.997 1.00 93.38 85 ARG A O 1
ATOM 641 N N . ILE A 1 86 ? -2.331 -4.031 4.985 1.00 95.25 86 ILE A N 1
ATOM 642 C CA . ILE A 1 86 ? -2.880 -4.289 6.321 1.00 95.25 86 ILE A CA 1
ATOM 643 C C . ILE A 1 86 ? -4.370 -3.939 6.389 1.00 95.25 86 ILE A C 1
ATOM 645 O O . ILE A 1 86 ? -5.130 -4.645 7.049 1.00 95.25 86 ILE A O 1
ATOM 649 N N . GLY A 1 87 ? -4.802 -2.881 5.698 1.00 95.50 87 GLY A N 1
ATOM 650 C CA . GLY A 1 87 ? -6.219 -2.549 5.571 1.00 95.50 87 GLY A CA 1
ATOM 651 C C . GLY A 1 87 ? -7.020 -3.672 4.910 1.00 95.50 87 GLY A C 1
ATOM 652 O O . GLY A 1 87 ? -8.049 -4.071 5.445 1.00 95.50 87 GLY A O 1
ATOM 653 N N . LEU A 1 88 ? -6.528 -4.214 3.792 1.00 95.38 88 LEU A N 1
ATOM 654 C CA . LEU A 1 88 ? -7.141 -5.344 3.087 1.00 95.38 88 LEU A CA 1
ATOM 655 C C . LEU A 1 88 ? -7.198 -6.592 3.967 1.00 95.38 88 LEU A C 1
ATOM 657 O O . LEU A 1 88 ? -8.270 -7.154 4.135 1.00 95.38 88 LEU A O 1
ATOM 661 N N . LEU A 1 89 ? -6.082 -6.962 4.602 1.00 95.12 89 LEU A N 1
ATOM 662 C CA . LEU A 1 89 ? -6.027 -8.104 5.517 1.00 95.12 89 LEU A CA 1
ATOM 663 C C . LEU A 1 89 ? -7.105 -8.013 6.606 1.00 95.12 89 LEU A C 1
ATOM 665 O O . LEU A 1 89 ? -7.842 -8.961 6.842 1.00 95.12 89 LEU A O 1
ATOM 669 N N . LEU A 1 90 ? -7.203 -6.866 7.280 1.00 95.12 90 LEU A N 1
ATOM 670 C CA . LEU A 1 90 ? -8.178 -6.683 8.355 1.00 95.12 90 LEU A CA 1
ATOM 671 C C . LEU A 1 90 ? -9.616 -6.691 7.840 1.00 95.12 90 LEU A C 1
ATOM 673 O O . LEU A 1 90 ? -10.490 -7.236 8.512 1.00 95.12 90 LEU A O 1
ATOM 677 N N . HIS A 1 91 ? -9.851 -6.099 6.670 1.00 95.12 91 HIS A N 1
ATOM 678 C CA . HIS A 1 91 ? -11.149 -6.133 6.009 1.00 95.12 91 HIS A CA 1
ATOM 679 C C . HIS A 1 91 ? -11.568 -7.573 5.676 1.00 95.12 91 HIS A C 1
ATOM 681 O O . HIS A 1 91 ? -12.698 -7.959 5.970 1.00 95.12 91 HIS A O 1
ATOM 687 N N . ASP A 1 92 ? -10.659 -8.374 5.121 1.00 93.44 92 ASP A N 1
ATOM 688 C CA . ASP A 1 92 ? -10.915 -9.764 4.725 1.00 93.44 92 ASP A CA 1
ATOM 689 C C . ASP A 1 92 ? -11.166 -10.671 5.945 1.00 93.44 92 ASP A C 1
ATOM 691 O O . ASP A 1 92 ? -12.001 -11.572 5.894 1.00 93.44 92 ASP A O 1
ATOM 695 N N . GLU A 1 93 ? -10.550 -10.355 7.088 1.00 92.56 93 GLU A N 1
ATOM 696 C CA . GLU A 1 93 ? -10.832 -10.963 8.400 1.00 92.56 93 GLU A CA 1
ATOM 697 C C . GLU A 1 93 ? -12.121 -10.426 9.072 1.00 92.56 93 GLU A C 1
ATOM 699 O O . GLU A 1 93 ? -12.424 -10.727 10.233 1.00 92.56 93 GLU A O 1
ATOM 704 N N . GLY A 1 94 ? -12.898 -9.599 8.364 1.00 92.69 94 GLY A N 1
ATOM 705 C CA . GLY A 1 94 ? -14.194 -9.085 8.804 1.00 92.69 94 GLY A CA 1
ATOM 706 C C . GLY A 1 94 ? -14.129 -7.910 9.783 1.00 92.69 94 GLY A C 1
ATOM 707 O O . GLY A 1 94 ? -15.145 -7.577 10.397 1.00 92.69 94 GLY A O 1
ATOM 708 N N . CYS A 1 95 ? -12.969 -7.269 9.956 1.00 94.44 95 CYS A N 1
ATOM 709 C CA . CYS A 1 95 ? -12.836 -6.051 10.754 1.00 94.44 95 CYS A CA 1
ATOM 710 C C . CYS A 1 95 ? -13.195 -4.816 9.909 1.00 94.44 95 CYS A C 1
ATOM 712 O O . CYS A 1 95 ? -12.540 -4.567 8.898 1.00 94.44 95 CYS A O 1
ATOM 714 N N . PRO A 1 96 ? -14.164 -3.974 10.315 1.00 95.94 96 PRO A N 1
ATOM 715 C CA . PRO A 1 96 ? -14.378 -2.682 9.673 1.00 95.94 96 PRO A CA 1
ATOM 716 C C . PRO A 1 96 ? -13.124 -1.804 9.761 1.00 95.94 96 PRO A C 1
ATOM 718 O O . PRO A 1 96 ? -12.665 -1.462 10.856 1.00 95.94 96 PRO A O 1
ATOM 721 N N . VAL A 1 97 ? -12.595 -1.407 8.605 1.00 97.31 97 VAL A N 1
ATOM 722 C CA . VAL A 1 97 ? -11.396 -0.571 8.485 1.00 97.31 97 VAL A CA 1
ATOM 723 C C . VAL A 1 97 ? -11.782 0.818 8.012 1.00 97.31 97 VAL A C 1
ATOM 725 O O . VAL A 1 97 ? -12.547 0.950 7.073 1.00 97.31 97 VAL A O 1
ATOM 728 N N . SER A 1 98 ? -11.206 1.854 8.602 1.00 97.81 98 SER A N 1
ATOM 729 C CA . SER A 1 98 ? -11.266 3.234 8.132 1.00 97.81 98 SER A CA 1
ATOM 730 C C . SER A 1 98 ? -9.861 3.675 7.737 1.00 97.81 98 SER A C 1
ATOM 732 O O . SER A 1 98 ? -8.968 3.791 8.583 1.00 97.81 98 SER A O 1
ATOM 734 N N . MET A 1 99 ? -9.667 3.922 6.444 1.00 97.25 99 MET A N 1
ATOM 735 C CA . MET A 1 99 ? -8.433 4.484 5.900 1.00 97.25 99 MET A CA 1
ATOM 736 C C . MET A 1 99 ? -8.477 6.001 6.093 1.00 97.25 99 MET A C 1
ATOM 738 O O . MET A 1 99 ? -9.335 6.672 5.526 1.00 97.25 99 MET A O 1
ATOM 742 N N . VAL A 1 100 ? -7.592 6.543 6.931 1.00 97.00 100 VAL A N 1
ATOM 743 C CA . VAL A 1 100 ? -7.635 7.951 7.355 1.00 97.00 100 VAL A CA 1
ATOM 744 C C . VAL A 1 100 ? -6.367 8.690 6.958 1.00 97.00 100 VAL A C 1
ATOM 746 O O . VAL A 1 100 ? -5.257 8.160 7.056 1.00 97.00 100 VAL A O 1
ATOM 749 N N . ASP A 1 101 ? -6.513 9.933 6.514 1.00 94.62 101 ASP A N 1
ATOM 750 C CA . ASP A 1 101 ? -5.371 10.752 6.141 1.00 94.62 101 ASP A CA 1
ATOM 751 C C . ASP A 1 101 ? -4.639 11.302 7.375 1.00 94.62 101 ASP A C 1
ATOM 753 O O . ASP A 1 101 ? -5.196 11.515 8.460 1.00 94.62 101 ASP A O 1
ATOM 757 N N . ALA A 1 102 ? -3.342 11.545 7.199 1.00 91.62 102 ALA A N 1
ATOM 758 C CA . ALA A 1 102 ? -2.502 12.009 8.286 1.00 91.62 102 ALA A CA 1
ATOM 759 C C . ALA A 1 102 ? -2.814 13.452 8.735 1.00 91.62 102 ALA A C 1
ATOM 761 O O . ALA A 1 102 ? -2.616 13.814 9.894 1.00 91.62 102 ALA A O 1
ATOM 762 N N . ALA A 1 103 ? -3.299 14.313 7.847 1.00 92.31 103 ALA A N 1
ATOM 763 C CA . ALA A 1 103 ? -3.568 15.698 8.215 1.00 92.31 103 ALA A CA 1
ATOM 764 C C . ALA A 1 103 ? -4.780 15.789 9.159 1.00 92.31 103 ALA A C 1
ATOM 766 O O . ALA A 1 103 ? -4.710 16.458 10.193 1.00 92.31 103 ALA A O 1
ATOM 767 N N . THR A 1 104 ? -5.844 15.044 8.864 1.00 94.19 104 THR A N 1
ATOM 768 C CA . THR A 1 104 ? -7.081 14.974 9.649 1.00 94.19 104 THR A CA 1
ATOM 769 C C . THR A 1 104 ? -6.832 14.452 11.057 1.00 94.19 104 THR A C 1
ATOM 771 O O . THR A 1 104 ? -7.301 15.030 12.041 1.00 94.19 104 THR A O 1
ATOM 774 N N . VAL A 1 105 ? -6.043 13.385 11.194 1.00 94.94 105 VAL A N 1
ATOM 775 C CA . VAL A 1 105 ? -5.747 12.806 12.512 1.00 94.94 105 VAL A CA 1
ATOM 776 C C . VAL A 1 105 ? -4.845 13.735 13.341 1.00 94.94 105 VAL A C 1
ATOM 778 O O . VAL A 1 105 ? -5.017 13.834 14.559 1.00 94.94 105 VAL A O 1
ATOM 781 N N . LEU A 1 106 ? -3.925 14.476 12.708 1.00 92.88 106 LEU A N 1
ATOM 782 C CA . LEU A 1 106 ? -3.126 15.506 13.390 1.00 92.88 106 LEU A CA 1
ATOM 783 C C . LEU A 1 106 ? -3.967 16.706 13.830 1.00 92.88 106 LEU A C 1
ATOM 785 O O . LEU A 1 106 ? -3.760 17.212 14.934 1.00 92.88 106 LEU A O 1
ATOM 789 N N . ALA A 1 107 ? -4.914 17.155 13.002 1.00 93.75 107 ALA A N 1
ATOM 790 C CA . ALA A 1 107 ? -5.849 18.217 13.365 1.00 93.75 107 ALA A CA 1
ATOM 791 C C . ALA A 1 107 ? -6.657 17.824 14.611 1.00 93.75 107 ALA A C 1
ATOM 793 O O . ALA A 1 107 ? -6.658 18.554 15.603 1.00 93.75 107 ALA A O 1
ATOM 794 N N . PHE A 1 108 ? -7.204 16.605 14.626 1.00 94.75 108 PHE A N 1
ATOM 795 C CA . PHE A 1 108 ? -7.860 16.039 15.805 1.00 94.75 108 PHE A CA 1
ATOM 796 C C . PHE A 1 108 ? -6.948 16.009 17.037 1.00 94.75 108 PHE A C 1
ATOM 798 O O . PHE A 1 108 ? -7.359 16.411 18.125 1.00 94.75 108 PHE A O 1
ATOM 805 N N . ALA A 1 109 ? -5.702 15.553 16.888 1.00 93.06 109 ALA A N 1
ATOM 806 C CA . ALA A 1 109 ? -4.773 15.484 18.010 1.00 93.06 109 ALA A CA 1
ATOM 807 C C . ALA A 1 109 ? -4.512 16.867 18.629 1.00 93.06 109 ALA A C 1
ATOM 809 O O . ALA A 1 109 ? -4.417 16.985 19.852 1.00 93.06 109 ALA A O 1
ATOM 810 N N . ARG A 1 110 ? -4.439 17.916 17.801 1.00 91.69 110 ARG A N 1
ATOM 811 C CA . ARG A 1 110 ? -4.286 19.308 18.249 1.00 91.69 110 ARG A CA 1
ATOM 812 C C . ARG A 1 110 ? -5.530 19.803 18.990 1.00 91.69 110 ARG A C 1
ATOM 814 O O . ARG A 1 110 ? -5.387 20.380 20.068 1.00 91.69 110 ARG A O 1
ATOM 821 N N . GLU A 1 111 ? -6.725 19.533 18.465 1.00 92.75 111 GLU A N 1
ATOM 822 C CA . GLU A 1 111 ? -8.007 19.882 19.102 1.00 92.75 111 GLU A CA 1
ATOM 823 C C . GLU A 1 111 ? -8.161 19.232 20.487 1.00 92.75 111 GLU A C 1
ATOM 825 O O . GLU A 1 111 ? -8.491 19.903 21.467 1.00 92.75 111 GLU A O 1
ATOM 830 N N . GLU A 1 112 ? -7.817 17.947 20.598 1.00 89.50 112 GLU A N 1
ATOM 831 C CA . GLU A 1 112 ? -7.846 17.184 21.854 1.00 89.50 112 GLU A CA 1
ATOM 832 C C . GLU A 1 112 ? -6.641 17.462 22.770 1.00 89.50 112 GLU A C 1
ATOM 834 O O . GLU A 1 112 ? -6.518 16.873 23.849 1.00 89.50 112 GLU A O 1
ATOM 839 N N . LYS A 1 113 ? -5.734 18.364 22.365 1.00 89.88 113 LYS A N 1
ATOM 840 C CA . LYS A 1 113 ? -4.493 18.706 23.085 1.00 89.88 113 LYS A CA 1
ATOM 841 C C . LYS A 1 113 ? -3.643 17.471 23.411 1.00 89.88 113 LYS A C 1
ATOM 843 O O . LYS A 1 113 ? -2.982 17.405 24.452 1.00 89.88 113 LYS A O 1
ATOM 848 N N . LEU A 1 114 ? -3.662 16.480 22.524 1.00 86.56 114 LEU A N 1
ATOM 849 C CA . LEU A 1 114 ? -2.826 15.292 22.619 1.00 86.56 114 LEU A CA 1
ATOM 850 C C . LEU A 1 114 ? -1.388 15.654 22.257 1.00 86.56 114 LEU A C 1
ATOM 852 O O . LEU A 1 114 ? -1.116 16.408 21.323 1.00 86.56 114 LEU A O 1
ATOM 856 N N . ARG A 1 115 ? -0.436 15.092 23.003 1.00 80.69 115 ARG A N 1
ATOM 857 C CA . ARG A 1 115 ? 0.980 15.294 22.715 1.00 80.69 115 ARG A CA 1
ATOM 858 C C . ARG A 1 115 ? 1.366 14.478 21.486 1.00 80.69 115 ARG A C 1
ATOM 860 O O . ARG A 1 115 ? 1.474 13.261 21.571 1.00 80.69 115 ARG A O 1
ATOM 867 N N . VAL A 1 116 ? 1.646 15.166 20.387 1.00 79.06 116 VAL A N 1
ATOM 868 C CA . VAL A 1 116 ? 2.222 14.580 19.173 1.00 79.06 116 VAL A CA 1
ATOM 869 C C . VAL A 1 116 ? 3.732 14.810 19.197 1.00 79.06 116 VAL A C 1
ATOM 871 O O . VAL A 1 116 ? 4.188 15.934 19.408 1.00 79.06 116 VAL A O 1
ATOM 874 N N . LYS A 1 117 ? 4.538 13.758 19.033 1.00 69.06 117 LYS A N 1
ATOM 875 C CA . LYS A 1 117 ? 5.998 13.899 18.939 1.00 69.06 117 LYS A CA 1
ATOM 876 C C . LYS A 1 117 ? 6.368 14.168 17.476 1.00 69.06 117 LYS A C 1
ATOM 878 O O . LYS A 1 117 ? 6.083 13.338 16.622 1.00 69.06 117 LYS A O 1
ATOM 883 N N . ASN A 1 118 ? 7.033 15.294 17.211 1.00 65.38 118 ASN A N 1
ATOM 884 C CA . ASN A 1 118 ? 7.564 15.673 15.892 1.00 65.38 118 ASN A CA 1
ATOM 885 C C . ASN A 1 118 ? 6.504 15.770 14.770 1.00 65.38 118 ASN A C 1
ATOM 887 O O . ASN A 1 118 ? 6.774 15.319 13.661 1.00 65.38 118 ASN A O 1
ATOM 891 N N . ASP A 1 119 ? 5.299 16.278 15.064 1.00 61.59 119 ASP A N 1
ATOM 892 C CA . ASP A 1 119 ? 4.173 16.378 14.107 1.00 61.59 119 ASP A CA 1
ATOM 893 C C . ASP A 1 119 ? 3.837 15.064 13.367 1.00 61.59 119 ASP A C 1
ATOM 895 O O . ASP A 1 119 ? 3.216 15.065 12.308 1.00 61.59 119 ASP A O 1
ATOM 899 N N . ALA A 1 120 ? 4.218 13.915 13.930 1.00 73.31 120 ALA A N 1
ATOM 900 C CA . ALA A 1 120 ? 3.959 12.609 13.350 1.00 73.31 120 ALA A CA 1
ATOM 901 C C . ALA A 1 120 ? 2.870 11.883 14.139 1.00 73.31 120 ALA A C 1
ATOM 903 O O . ALA A 1 120 ? 2.957 11.745 15.358 1.00 73.31 120 ALA A O 1
ATOM 904 N N . ILE A 1 121 ? 1.878 11.347 13.430 1.00 81.19 121 ILE A N 1
ATOM 905 C CA . ILE A 1 121 ? 0.859 10.478 14.030 1.00 81.19 121 ILE A CA 1
ATOM 906 C C . ILE A 1 121 ? 1.515 9.220 14.573 1.00 81.19 121 ILE A C 1
ATOM 908 O O . ILE A 1 121 ? 2.485 8.721 13.997 1.00 81.19 121 ILE A O 1
ATOM 912 N N . ASP A 1 122 ? 0.954 8.676 15.641 1.00 89.56 122 ASP A N 1
ATOM 913 C CA . ASP A 1 122 ? 1.229 7.328 16.101 1.00 89.56 122 ASP A CA 1
ATOM 914 C C . ASP A 1 122 ? -0.066 6.510 16.216 1.00 89.56 122 ASP A C 1
ATOM 916 O O . ASP A 1 122 ? -1.187 7.021 16.131 1.00 89.56 122 ASP A O 1
ATOM 920 N N . ALA A 1 123 ? 0.100 5.202 16.375 1.00 94.75 123 ALA A N 1
ATOM 921 C CA . ALA A 1 123 ? -1.008 4.270 16.511 1.00 94.75 123 ALA A CA 1
ATOM 922 C C . ALA A 1 123 ? -1.956 4.598 17.689 1.00 94.75 123 ALA A C 1
ATOM 924 O O . ALA A 1 123 ? -3.172 4.535 17.502 1.00 94.75 123 ALA A O 1
ATOM 925 N N . PRO A 1 124 ? -1.471 5.012 18.881 1.00 95.00 124 PRO A N 1
ATOM 926 C CA . PRO A 1 124 ? -2.333 5.504 19.957 1.00 95.00 124 PRO A CA 1
ATOM 927 C C . PRO A 1 124 ? -3.287 6.629 19.565 1.00 95.00 124 PRO A C 1
ATOM 929 O O . PRO A 1 124 ? -4.457 6.592 19.957 1.00 95.00 124 PRO A O 1
ATOM 932 N N . ILE A 1 125 ? -2.806 7.634 18.828 1.00 94.88 125 ILE A N 1
ATOM 933 C CA . ILE A 1 125 ? -3.647 8.744 18.373 1.00 94.88 125 ILE A CA 1
ATOM 934 C C . ILE A 1 125 ? -4.704 8.232 17.392 1.00 94.88 125 ILE A C 1
ATOM 936 O O . ILE A 1 125 ? -5.857 8.632 17.513 1.00 94.88 125 ILE A O 1
ATOM 940 N N . LEU A 1 126 ? -4.361 7.308 16.489 1.00 96.06 126 LEU A N 1
ATOM 941 C CA . LEU A 1 126 ? -5.317 6.698 15.552 1.00 96.06 126 LEU A CA 1
ATOM 942 C C . LEU A 1 126 ? -6.427 5.914 16.257 1.00 96.06 126 LEU A C 1
ATOM 944 O O . LEU A 1 126 ? -7.598 6.088 15.932 1.00 96.06 126 LEU A O 1
ATOM 948 N N . ALA A 1 127 ? -6.084 5.099 17.259 1.00 95.62 127 ALA A N 1
ATOM 949 C CA . ALA A 1 127 ? -7.078 4.350 18.031 1.00 95.62 127 ALA A CA 1
ATOM 950 C C . ALA A 1 127 ? -8.040 5.296 18.771 1.00 95.62 127 ALA A C 1
ATOM 952 O O . ALA A 1 127 ? -9.247 5.066 18.827 1.00 95.62 127 ALA A O 1
ATOM 953 N N . ARG A 1 128 ? -7.512 6.403 19.313 1.00 94.44 128 ARG A N 1
ATOM 954 C CA . ARG A 1 128 ? -8.323 7.451 19.954 1.00 94.44 128 ARG A CA 1
ATOM 955 C C . ARG A 1 128 ? -9.176 8.219 18.951 1.00 94.44 128 ARG A C 1
ATOM 957 O O . ARG A 1 128 ? -10.333 8.491 19.249 1.00 94.44 128 ARG A O 1
ATOM 964 N N . TYR A 1 129 ? -8.616 8.551 17.790 1.00 95.94 129 TYR A N 1
ATOM 965 C CA . TYR A 1 129 ? -9.337 9.186 16.693 1.00 95.94 129 TYR A CA 1
ATOM 966 C C . TYR A 1 129 ? -10.536 8.330 16.292 1.00 95.94 129 TYR A C 1
ATOM 968 O O . TYR A 1 129 ? -11.648 8.839 16.278 1.00 95.94 129 TYR A O 1
ATOM 976 N N . GLY A 1 130 ? -10.336 7.025 16.090 1.00 95.31 130 GLY A N 1
ATOM 977 C CA . GLY A 1 130 ? -11.420 6.084 15.810 1.00 95.31 130 GLY A CA 1
ATOM 978 C C . GLY A 1 130 ? -12.493 6.077 16.895 1.00 95.31 130 GLY A C 1
ATOM 979 O O . GLY A 1 130 ? -13.666 6.284 16.605 1.00 95.31 130 GLY A O 1
ATOM 980 N N . ALA A 1 131 ? -12.092 5.953 18.161 1.00 94.00 131 ALA A N 1
ATOM 981 C CA . ALA A 1 131 ? -13.035 5.925 19.279 1.00 94.00 131 ALA A CA 1
ATOM 982 C C . ALA A 1 131 ? -13.889 7.195 19.417 1.00 94.00 131 ALA A C 1
ATOM 984 O O . ALA A 1 131 ? -15.044 7.104 19.833 1.00 94.00 131 ALA A O 1
ATOM 985 N N . VAL A 1 132 ? -13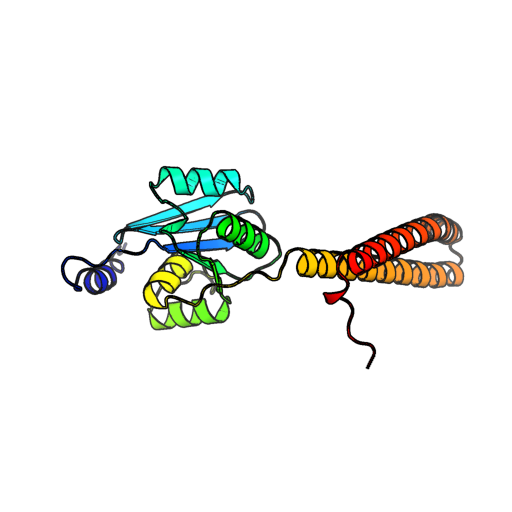.334 8.366 19.088 1.00 93.94 132 VAL A N 1
ATOM 986 C CA . VAL A 1 132 ? -14.029 9.657 19.225 1.00 93.94 132 VAL A CA 1
ATOM 987 C C . VAL A 1 132 ? -14.784 10.049 17.957 1.00 93.94 132 VAL A C 1
ATOM 989 O O . VAL A 1 132 ? -15.916 10.514 18.048 1.00 93.94 132 VAL A O 1
ATOM 992 N N . ARG A 1 133 ? -14.157 9.911 16.786 1.00 95.44 133 ARG A N 1
ATOM 993 C CA . ARG A 1 133 ? -14.696 10.380 15.500 1.00 95.44 133 ARG A CA 1
ATOM 994 C C . ARG A 1 133 ? -15.516 9.332 14.769 1.00 95.44 133 ARG A C 1
ATOM 996 O O . ARG A 1 133 ? -16.342 9.726 13.961 1.00 95.44 133 ARG A O 1
ATOM 1003 N N . GLN A 1 134 ? -15.286 8.050 15.052 1.00 94.81 134 GLN A N 1
A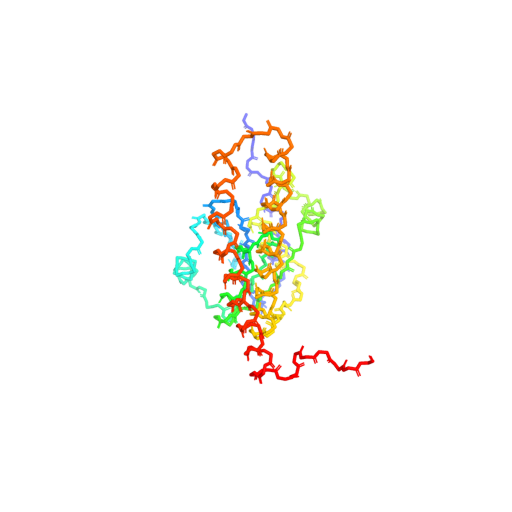TOM 1004 C CA . GLN A 1 134 ? -15.960 6.913 14.422 1.00 94.81 134 GLN A CA 1
ATOM 1005 C C . GLN A 1 134 ? -16.074 7.072 12.897 1.00 94.81 134 GLN A C 1
ATOM 1007 O O . GLN A 1 134 ? -17.186 7.093 12.377 1.00 94.81 134 GLN A O 1
ATOM 1012 N N . PRO A 1 135 ? -14.940 7.236 12.186 1.00 96.00 135 PRO A N 1
ATOM 1013 C CA . PRO A 1 135 ? -14.954 7.437 10.742 1.00 96.00 135 PRO A CA 1
ATOM 1014 C C . PRO A 1 135 ? -15.667 6.289 10.017 1.00 96.00 135 PRO A C 1
ATOM 1016 O O . PRO A 1 135 ? -15.717 5.149 10.504 1.00 96.00 135 PRO A O 1
ATOM 1019 N N . ASP A 1 136 ? -16.179 6.607 8.831 1.00 96.12 136 ASP A N 1
ATOM 1020 C CA . ASP A 1 136 ? -16.829 5.633 7.964 1.00 96.12 136 ASP A CA 1
ATOM 1021 C C . ASP A 1 136 ? -15.862 4.507 7.593 1.00 96.12 136 ASP A C 1
ATOM 1023 O O . ASP A 1 136 ? -14.640 4.691 7.509 1.00 96.12 136 ASP A O 1
ATOM 1027 N N . ALA A 1 137 ? -16.414 3.308 7.421 1.00 95.69 137 ALA A N 1
ATOM 1028 C CA . ALA A 1 137 ? -15.632 2.172 6.969 1.00 95.69 137 ALA A CA 1
ATOM 1029 C C . ALA A 1 137 ? -15.288 2.347 5.482 1.00 95.69 137 ALA A C 1
ATOM 1031 O O . ALA A 1 137 ? -16.150 2.624 4.649 1.00 95.69 137 ALA A O 1
ATOM 1032 N N . TRP A 1 138 ? -14.016 2.169 5.159 1.00 95.56 138 TRP A N 1
ATOM 1033 C CA . TRP A 1 138 ? -13.510 2.038 3.809 1.00 95.56 138 TRP A CA 1
ATOM 1034 C C . TRP A 1 138 ? -13.963 0.704 3.218 1.00 95.56 138 TRP A C 1
ATOM 1036 O O . TRP A 1 138 ? -13.817 -0.348 3.838 1.00 95.56 138 TRP A O 1
ATOM 1046 N N . THR A 1 139 ? -14.496 0.764 2.001 1.00 93.75 139 THR A N 1
ATOM 1047 C CA . THR A 1 139 ? -14.731 -0.419 1.174 1.00 93.75 139 THR A CA 1
ATOM 1048 C C . THR A 1 139 ? -13.584 -0.514 0.173 1.00 93.75 139 THR A C 1
ATOM 1050 O O . THR A 1 139 ? -13.409 0.427 -0.612 1.00 93.75 139 THR A O 1
ATOM 1053 N N . PRO A 1 140 ? -12.780 -1.589 0.190 1.00 93.44 140 PRO A N 1
ATOM 1054 C CA . PRO A 1 140 ? -11.712 -1.743 -0.779 1.00 93.44 140 PRO A CA 1
ATOM 1055 C C . PRO A 1 140 ? -12.280 -1.841 -2.198 1.00 93.44 140 PRO A C 1
ATOM 1057 O O . PRO A 1 140 ? -13.335 -2.455 -2.388 1.00 93.44 140 PRO A O 1
ATOM 1060 N N . PRO A 1 141 ? -11.588 -1.289 -3.214 1.00 91.19 141 PRO A N 1
ATOM 1061 C CA . PRO A 1 141 ? -11.939 -1.560 -4.603 1.00 91.19 141 PRO A CA 1
ATOM 1062 C C . PRO A 1 141 ? -11.956 -3.075 -4.840 1.00 91.19 141 PRO A C 1
ATOM 1064 O O . PRO A 1 141 ? -11.113 -3.753 -4.248 1.00 91.19 141 PRO A O 1
ATOM 1067 N N . PRO A 1 142 ? -12.842 -3.624 -5.686 1.00 92.31 142 PRO A N 1
ATOM 1068 C CA . PRO A 1 142 ? -12.849 -5.051 -6.010 1.00 92.31 142 PRO A CA 1
ATOM 1069 C C . PRO A 1 142 ? -11.471 -5.567 -6.446 1.00 92.31 142 PRO A C 1
ATOM 1071 O O . PRO A 1 142 ? -10.656 -4.815 -6.988 1.00 92.31 142 PRO A O 1
ATOM 1074 N N . SER A 1 143 ? -11.189 -6.848 -6.199 1.00 92.62 143 SER A N 1
ATOM 1075 C CA . SER A 1 143 ? -9.874 -7.450 -6.472 1.00 92.62 143 SER A CA 1
ATOM 1076 C C . SER A 1 143 ? -9.408 -7.246 -7.909 1.00 92.62 143 SER A C 1
ATOM 1078 O O . SER A 1 143 ? -8.254 -6.907 -8.146 1.00 92.62 143 SER A O 1
ATOM 1080 N N . GLU A 1 144 ? -10.323 -7.381 -8.855 1.00 94.44 144 GLU A N 1
ATOM 1081 C CA . GLU A 1 144 ? -10.116 -7.232 -10.283 1.00 94.44 144 GLU A CA 1
ATOM 1082 C C . GLU A 1 144 ? -9.745 -5.794 -10.666 1.00 94.44 144 GLU A C 1
ATOM 1084 O O . GLU A 1 144 ? -8.893 -5.590 -11.528 1.00 94.44 144 GLU A O 1
ATOM 1089 N N . VAL A 1 145 ? -10.281 -4.792 -9.963 1.00 94.62 145 VAL A N 1
ATOM 1090 C CA . VAL A 1 145 ? -9.894 -3.383 -10.139 1.00 94.62 145 VAL A CA 1
ATOM 1091 C C . VAL A 1 145 ? -8.482 -3.149 -9.601 1.00 94.62 145 VAL A C 1
ATOM 1093 O O . VAL A 1 145 ? -7.674 -2.480 -10.244 1.00 94.62 145 VAL A O 1
ATOM 1096 N N . ARG A 1 146 ? -8.149 -3.728 -8.439 1.00 92.12 146 ARG A N 1
ATOM 1097 C CA . ARG A 1 146 ? -6.805 -3.601 -7.849 1.00 92.12 146 ARG A CA 1
ATOM 1098 C C . ARG A 1 146 ? -5.739 -4.282 -8.709 1.00 92.12 146 ARG A C 1
ATOM 1100 O O . ARG A 1 146 ? -4.679 -3.706 -8.927 1.00 92.12 146 ARG A O 1
ATOM 1107 N N . VAL A 1 147 ? -6.018 -5.484 -9.219 1.00 93.94 147 VAL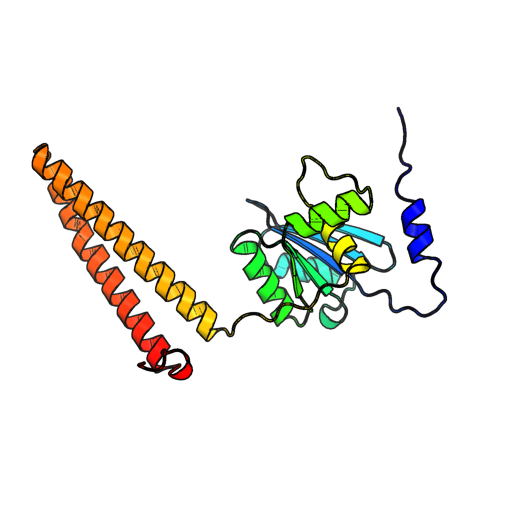 A N 1
ATOM 1108 C CA . VAL A 1 147 ? -5.111 -6.214 -10.122 1.00 93.94 147 VAL A CA 1
ATOM 1109 C C . VAL A 1 147 ? -4.890 -5.432 -11.414 1.00 93.94 147 VAL A C 1
ATOM 1111 O O . VAL A 1 147 ? -3.746 -5.290 -11.843 1.00 93.94 147 VAL A O 1
ATOM 1114 N N . LEU A 1 148 ? -5.954 -4.865 -11.991 1.00 95.75 148 LEU A N 1
ATOM 1115 C CA . LEU A 1 148 ? -5.852 -4.024 -13.182 1.00 95.75 148 LEU A CA 1
ATOM 1116 C C . LEU A 1 148 ? -4.906 -2.836 -12.958 1.00 95.75 148 LEU A C 1
ATOM 1118 O O . LEU A 1 148 ? -4.012 -2.618 -13.775 1.00 95.75 148 LEU A O 1
ATOM 1122 N N . ALA A 1 149 ? -5.061 -2.115 -11.844 1.00 93.06 149 ALA A N 1
ATOM 1123 C CA . ALA A 1 149 ? -4.200 -0.982 -11.508 1.00 93.06 149 ALA A CA 1
ATOM 1124 C C . ALA A 1 149 ? -2.719 -1.394 -11.409 1.00 93.06 149 ALA A C 1
ATOM 1126 O O . ALA A 1 149 ? -1.860 -0.753 -12.009 1.00 93.06 149 ALA A O 1
ATOM 1127 N N . VAL A 1 150 ? -2.420 -2.516 -10.742 1.00 94.12 150 VAL A N 1
ATOM 1128 C CA . VAL A 1 150 ? -1.042 -3.031 -10.625 1.00 94.12 150 VAL A CA 1
ATOM 1129 C C . VAL A 1 150 ? -0.447 -3.402 -11.988 1.00 94.12 150 VAL A C 1
ATOM 1131 O O . VAL A 1 150 ? 0.723 -3.114 -12.242 1.00 94.12 150 VAL A O 1
ATOM 1134 N N . LEU A 1 151 ? -1.226 -4.028 -12.877 1.00 96.38 151 LEU A N 1
ATOM 1135 C CA . LEU A 1 151 ? -0.768 -4.368 -14.229 1.00 96.38 151 LEU A CA 1
ATOM 1136 C C . LEU A 1 151 ? -0.481 -3.115 -15.067 1.00 96.38 151 LEU A C 1
ATOM 1138 O O . LEU A 1 151 ? 0.523 -3.074 -15.778 1.00 96.38 151 LEU A O 1
ATOM 1142 N N . GLN A 1 152 ? -1.339 -2.096 -14.971 1.00 96.62 152 GLN A N 1
ATOM 1143 C CA . GLN A 1 152 ? -1.168 -0.823 -15.675 1.00 96.62 152 GLN A CA 1
ATOM 1144 C C . GLN A 1 152 ? 0.063 -0.055 -15.183 1.00 96.62 152 GLN A C 1
ATOM 1146 O O . GLN A 1 152 ? 0.861 0.401 -16.004 1.00 96.62 152 GLN A O 1
ATOM 1151 N N . ASP A 1 153 ? 0.247 0.043 -13.866 1.00 95.56 153 ASP A N 1
ATOM 1152 C CA . ASP A 1 153 ? 1.417 0.691 -13.269 1.00 95.56 153 ASP A CA 1
ATOM 1153 C C . ASP A 1 153 ? 2.705 -0.042 -13.664 1.00 95.56 153 ASP A C 1
ATOM 1155 O O . ASP A 1 153 ? 3.653 0.580 -14.141 1.00 95.56 153 ASP A O 1
ATOM 1159 N N . GLY A 1 154 ? 2.716 -1.377 -13.573 1.00 96.56 154 GLY A N 1
ATOM 1160 C CA . GLY A 1 154 ? 3.866 -2.188 -13.973 1.00 96.56 154 GLY A CA 1
ATOM 1161 C C . GLY A 1 154 ? 4.227 -2.039 -15.455 1.00 96.56 154 GLY A C 1
ATOM 1162 O O . GLY A 1 154 ? 5.409 -1.956 -15.796 1.00 96.56 154 GLY A O 1
ATOM 1163 N N . LEU A 1 155 ? 3.229 -1.968 -16.342 1.00 97.88 155 LEU A N 1
ATOM 1164 C CA . LEU A 1 155 ? 3.448 -1.719 -17.769 1.00 97.88 155 LEU A CA 1
ATOM 1165 C C . LEU A 1 155 ? 4.085 -0.344 -17.995 1.00 97.88 155 LEU A C 1
ATOM 1167 O O . LEU A 1 155 ? 5.121 -0.248 -18.653 1.00 97.88 155 LEU A O 1
ATOM 1171 N N . ARG A 1 156 ? 3.512 0.702 -17.392 1.00 97.94 156 ARG A N 1
ATOM 1172 C CA . ARG A 1 156 ? 4.022 2.073 -17.496 1.00 97.94 156 ARG A CA 1
ATOM 1173 C C . ARG A 1 156 ? 5.453 2.199 -16.972 1.00 97.94 156 ARG A C 1
ATOM 1175 O O . ARG A 1 156 ? 6.268 2.900 -17.579 1.00 97.94 156 ARG A O 1
ATOM 1182 N N . ASP A 1 157 ? 5.767 1.538 -15.864 1.00 97.31 157 ASP A N 1
ATOM 1183 C CA . ASP A 1 157 ? 7.110 1.529 -15.281 1.00 97.31 157 ASP A CA 1
ATOM 1184 C C . ASP A 1 157 ? 8.126 0.886 -16.235 1.00 97.31 157 ASP A C 1
ATOM 1186 O O . ASP A 1 157 ? 9.212 1.431 -16.448 1.00 97.31 157 ASP A O 1
ATOM 1190 N N . MET A 1 158 ? 7.770 -0.240 -16.864 1.00 97.69 158 MET A N 1
ATOM 1191 C CA . MET A 1 158 ? 8.635 -0.909 -17.844 1.00 97.69 158 MET A CA 1
ATOM 1192 C C . MET A 1 158 ? 8.812 -0.093 -19.126 1.00 97.69 158 MET A C 1
ATOM 1194 O O . MET A 1 158 ? 9.934 0.022 -19.624 1.00 97.69 158 MET A O 1
ATOM 1198 N N . GLU A 1 159 ? 7.749 0.530 -19.633 1.00 97.88 159 GLU A N 1
ATOM 1199 C CA . GLU A 1 159 ? 7.819 1.439 -20.783 1.00 97.88 159 GLU A CA 1
ATOM 1200 C C . GLU A 1 159 ? 8.715 2.649 -20.491 1.00 97.88 159 GLU A C 1
ATOM 1202 O O . GLU A 1 159 ? 9.573 3.003 -21.304 1.00 97.88 159 GLU A O 1
ATOM 1207 N N . THR A 1 160 ? 8.583 3.235 -19.298 1.00 98.12 160 THR A N 1
ATOM 1208 C CA . THR A 1 160 ? 9.442 4.335 -18.836 1.00 98.12 160 THR A CA 1
ATOM 1209 C C . THR A 1 160 ? 10.897 3.883 -18.745 1.00 98.12 160 THR A C 1
ATOM 1211 O O . THR A 1 160 ? 11.790 4.553 -19.264 1.00 98.12 160 THR A O 1
ATOM 1214 N N . PHE A 1 161 ? 11.153 2.713 -18.154 1.00 97.19 161 PHE A N 1
ATOM 1215 C CA . PHE A 1 161 ? 12.510 2.191 -18.018 1.00 97.19 161 PHE A CA 1
ATOM 1216 C C . PHE A 1 161 ? 13.165 1.914 -19.375 1.00 97.19 161 PHE A C 1
ATOM 1218 O O . PHE A 1 161 ? 14.340 2.233 -19.580 1.00 97.19 161 PHE A O 1
ATOM 1225 N N . ARG A 1 162 ? 12.399 1.379 -20.329 1.00 97.81 162 ARG A N 1
ATOM 1226 C CA . ARG A 1 162 ? 12.845 1.202 -21.711 1.00 97.81 162 ARG A CA 1
ATOM 1227 C C . ARG A 1 162 ? 13.177 2.534 -22.373 1.00 97.81 162 ARG A C 1
ATOM 1229 O O . ARG A 1 162 ? 14.221 2.644 -23.016 1.00 97.81 162 ARG A O 1
ATOM 1236 N N . GLN A 1 163 ? 12.320 3.538 -22.216 1.00 97.88 163 GLN A N 1
ATOM 1237 C CA . GLN A 1 163 ? 12.552 4.864 -22.784 1.00 97.88 163 GLN A CA 1
ATOM 1238 C C . GLN A 1 163 ? 13.834 5.496 -22.222 1.00 97.88 163 GLN A C 1
ATOM 1240 O O . GLN A 1 163 ? 14.667 5.983 -22.989 1.00 97.88 163 GLN A O 1
ATOM 1245 N N . ASP A 1 164 ? 14.064 5.371 -20.914 1.00 97.00 164 ASP A N 1
ATOM 1246 C CA . ASP A 1 164 ? 15.307 5.803 -20.271 1.00 97.00 164 ASP A CA 1
ATOM 1247 C C . ASP A 1 164 ? 16.543 5.090 -20.846 1.00 97.00 164 ASP A C 1
ATOM 1249 O O . ASP A 1 164 ? 17.591 5.720 -21.025 1.00 97.00 164 ASP A O 1
ATOM 1253 N N . GLN A 1 165 ? 16.455 3.788 -21.158 1.00 97.00 165 GLN A N 1
ATOM 1254 C CA . GLN A 1 165 ? 17.554 3.063 -21.812 1.00 97.00 165 GLN A CA 1
ATOM 1255 C C . GLN A 1 165 ? 17.810 3.574 -23.232 1.00 97.00 165 GLN A C 1
ATOM 1257 O O . GLN A 1 165 ? 18.964 3.787 -23.601 1.00 97.00 165 GLN A O 1
ATOM 1262 N N . LEU A 1 166 ? 16.761 3.831 -24.013 1.00 97.38 166 LEU A N 1
ATOM 1263 C CA . LEU A 1 166 ? 16.896 4.384 -25.364 1.00 97.38 166 LEU A CA 1
ATOM 1264 C C . LEU A 1 166 ? 17.528 5.778 -25.358 1.00 97.38 166 LEU A C 1
ATOM 1266 O O . LEU A 1 166 ? 18.350 6.094 -26.218 1.00 97.38 166 LEU A O 1
ATOM 1270 N N . ASP A 1 167 ? 17.193 6.614 -24.380 1.00 97.06 167 ASP A N 1
ATOM 1271 C CA . ASP A 1 167 ? 17.792 7.943 -24.271 1.00 97.06 167 ASP A CA 1
ATOM 1272 C C . ASP A 1 167 ? 19.249 7.889 -23.786 1.00 97.06 167 ASP A C 1
ATOM 1274 O O . ASP A 1 167 ? 20.074 8.691 -24.233 1.00 97.06 167 ASP A O 1
ATOM 1278 N N . ARG A 1 168 ? 19.614 6.907 -22.949 1.00 95.25 168 ARG A N 1
ATOM 1279 C CA . ARG A 1 168 ? 21.023 6.605 -22.626 1.00 95.25 168 ARG A CA 1
ATOM 1280 C C . ARG A 1 168 ? 21.796 6.108 -23.844 1.00 95.25 168 ARG A C 1
ATOM 1282 O O . ARG A 1 168 ? 22.902 6.589 -24.073 1.00 95.25 168 ARG A O 1
ATOM 1289 N N . LEU A 1 169 ? 21.206 5.216 -24.643 1.00 97.19 169 LEU A N 1
ATOM 1290 C CA . LEU A 1 169 ? 21.806 4.693 -25.873 1.00 97.19 169 LEU A CA 1
ATOM 1291 C C . LEU A 1 169 ? 22.216 5.831 -26.814 1.00 97.19 169 LEU A C 1
ATOM 1293 O O . LEU A 1 169 ? 23.368 5.883 -27.240 1.00 97.19 169 LEU A O 1
ATOM 1297 N N . LYS A 1 170 ? 21.310 6.787 -27.063 1.00 96.81 170 LYS A N 1
ATOM 1298 C CA . LYS A 1 170 ? 21.588 7.966 -27.902 1.00 96.81 170 LYS A CA 1
ATOM 1299 C C . LYS A 1 170 ? 22.786 8.773 -27.396 1.00 96.81 170 LYS A C 1
ATOM 1301 O O . LYS A 1 170 ? 23.600 9.223 -28.196 1.00 96.81 170 LYS A O 1
ATOM 1306 N N . ARG A 1 171 ? 22.904 8.956 -26.074 1.00 96.56 171 ARG A N 1
ATOM 1307 C CA . ARG A 1 171 ? 24.039 9.672 -25.460 1.00 96.56 171 ARG A CA 1
ATOM 1308 C C . ARG A 1 171 ? 25.346 8.909 -25.651 1.00 96.56 171 ARG A C 1
ATOM 1310 O O . ARG A 1 171 ? 26.310 9.486 -26.133 1.00 96.56 171 ARG A O 1
ATOM 1317 N N . TYR A 1 172 ? 25.364 7.609 -25.360 1.00 97.00 172 TYR A N 1
ATOM 1318 C CA . TYR A 1 172 ? 26.567 6.784 -25.527 1.00 97.00 172 TYR A CA 1
ATOM 1319 C C . TYR A 1 172 ? 27.034 6.702 -26.981 1.00 97.00 172 TYR A C 1
ATOM 1321 O O . TYR A 1 172 ? 28.237 6.702 -27.233 1.00 97.00 172 TYR A O 1
ATOM 1329 N N . GLN A 1 173 ? 26.097 6.684 -27.932 1.00 96.38 173 GLN A N 1
ATOM 1330 C CA . GLN A 1 173 ? 26.403 6.759 -29.361 1.00 96.38 173 GLN A CA 1
ATOM 1331 C C . GLN A 1 173 ? 27.035 8.101 -29.742 1.00 96.38 173 GLN A C 1
ATOM 1333 O O . GLN A 1 173 ? 28.020 8.114 -30.474 1.00 96.38 173 GLN A O 1
ATOM 1338 N N . ALA A 1 174 ? 26.500 9.217 -29.235 1.00 96.56 174 ALA A N 1
ATOM 1339 C CA . ALA A 1 174 ? 27.055 10.546 -29.491 1.00 96.56 174 ALA A CA 1
ATOM 1340 C C . ALA A 1 174 ? 28.470 10.711 -28.908 1.00 96.56 174 ALA A C 1
ATOM 1342 O O . ALA A 1 174 ? 29.329 11.317 -29.546 1.00 96.56 174 ALA A O 1
ATOM 1343 N N . ASP A 1 175 ? 28.716 10.130 -27.734 1.00 95.75 175 ASP A N 1
ATOM 1344 C CA . ASP A 1 175 ? 30.003 10.197 -27.036 1.00 95.75 175 ASP A CA 1
ATOM 1345 C C . ASP A 1 175 ? 31.022 9.140 -27.525 1.00 95.75 175 ASP A C 1
ATOM 1347 O O . ASP A 1 175 ? 32.194 9.188 -27.151 1.00 95.75 175 ASP A O 1
ATOM 1351 N N . GLY A 1 176 ? 30.604 8.180 -28.362 1.00 95.12 176 GLY A N 1
ATOM 1352 C CA . GLY A 1 176 ? 31.475 7.153 -28.951 1.00 95.12 176 GLY A CA 1
ATOM 1353 C C . GLY A 1 176 ? 31.858 5.989 -28.023 1.00 95.12 176 GLY A C 1
ATOM 1354 O O . GLY A 1 176 ? 32.815 5.266 -28.305 1.00 95.12 176 GLY A O 1
ATOM 1355 N N . PHE A 1 177 ? 31.132 5.769 -26.922 1.00 95.31 177 PHE A N 1
ATOM 1356 C CA . PHE A 1 177 ? 31.416 4.690 -25.962 1.00 95.31 177 PHE A CA 1
ATOM 1357 C C . PHE A 1 177 ? 30.775 3.353 -26.378 1.00 95.31 177 PHE A C 1
ATOM 1359 O O . PHE A 1 177 ? 29.746 2.951 -25.832 1.00 95.31 177 PHE A O 1
ATOM 1366 N N . GLN A 1 178 ? 31.399 2.642 -27.324 1.00 95.56 178 GLN A N 1
ATOM 1367 C CA . GLN A 1 178 ? 30.831 1.430 -27.939 1.00 95.56 178 GLN A CA 1
ATOM 1368 C C . GLN A 1 178 ? 30.469 0.314 -26.940 1.00 95.56 178 GLN A C 1
ATOM 1370 O O . GLN A 1 178 ? 29.408 -0.283 -27.063 1.00 95.56 178 GLN A O 1
ATOM 1375 N N . GLU A 1 179 ? 31.276 0.079 -25.900 1.00 96.56 179 GLU A N 1
ATOM 1376 C CA . GLU A 1 179 ? 30.974 -0.951 -24.888 1.00 96.56 179 GLU A CA 1
ATOM 1377 C C . GLU A 1 179 ? 29.633 -0.695 -24.171 1.00 96.56 179 GLU A C 1
ATOM 1379 O O . GLU A 1 179 ? 28.868 -1.619 -23.891 1.00 96.56 179 GLU A O 1
ATOM 1384 N N . LEU A 1 180 ? 29.317 0.574 -23.886 1.00 95.75 180 LEU A N 1
ATOM 1385 C CA . LEU A 1 180 ? 28.049 0.946 -23.254 1.00 95.75 180 LEU A CA 1
ATOM 1386 C C . LEU A 1 180 ? 26.880 0.887 -24.242 1.00 95.75 180 LEU A C 1
ATOM 1388 O O . LEU A 1 180 ? 25.767 0.553 -23.840 1.00 95.75 180 LEU A O 1
ATOM 1392 N N . VAL A 1 181 ? 27.128 1.179 -25.521 1.00 97.44 181 VAL A N 1
ATOM 1393 C CA . VAL A 1 181 ? 26.149 1.001 -26.603 1.00 97.44 181 VAL A CA 1
ATOM 1394 C C . VAL A 1 181 ? 25.749 -0.470 -26.718 1.00 97.44 181 VAL A C 1
ATOM 1396 O O . VAL A 1 181 ? 24.556 -0.775 -26.691 1.00 97.44 181 VAL A O 1
ATOM 1399 N N . ASP A 1 182 ? 26.727 -1.374 -26.776 1.00 96.19 182 ASP A N 1
ATOM 1400 C CA . ASP A 1 182 ? 26.491 -2.816 -26.898 1.00 96.19 182 ASP A CA 1
ATOM 1401 C C . ASP A 1 182 ? 25.702 -3.343 -25.692 1.00 96.19 182 ASP A C 1
ATOM 1403 O O . ASP A 1 182 ? 24.662 -3.979 -25.861 1.00 96.19 182 ASP A O 1
ATOM 1407 N N . ARG A 1 183 ? 26.100 -2.960 -24.471 1.00 94.81 183 ARG A N 1
ATOM 1408 C CA . ARG A 1 183 ? 25.396 -3.341 -23.235 1.00 94.81 183 ARG A CA 1
ATOM 1409 C C . ARG A 1 183 ? 23.934 -2.890 -23.203 1.00 94.81 183 ARG A C 1
ATOM 1411 O O . ARG A 1 183 ? 23.071 -3.622 -22.726 1.00 94.81 183 ARG A O 1
ATOM 1418 N N . VAL A 1 184 ? 23.633 -1.672 -23.653 1.00 94.88 184 VAL A N 1
ATOM 1419 C CA . VAL A 1 184 ? 22.241 -1.190 -23.680 1.00 94.88 184 VAL A CA 1
ATOM 1420 C C . VAL A 1 184 ? 21.432 -1.935 -24.745 1.00 94.88 184 VAL A C 1
ATOM 1422 O O . VAL A 1 184 ? 20.293 -2.323 -24.481 1.00 94.88 184 VAL A O 1
ATOM 1425 N N . ASN A 1 185 ? 22.026 -2.196 -25.911 1.00 96.44 185 ASN A N 1
ATOM 1426 C CA . ASN A 1 185 ? 21.389 -2.973 -26.975 1.00 96.44 185 ASN A CA 1
ATOM 1427 C C . ASN A 1 185 ? 21.086 -4.421 -26.562 1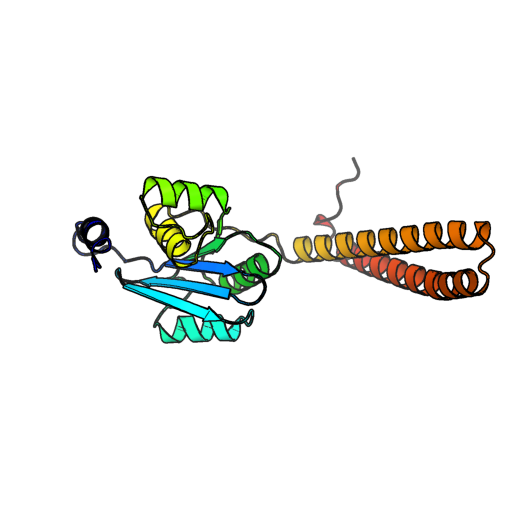.00 96.44 185 ASN A C 1
ATOM 1429 O O . ASN A 1 185 ? 20.078 -4.964 -27.001 1.00 96.44 185 ASN A O 1
ATOM 1433 N N . GLU A 1 186 ? 21.897 -5.033 -25.695 1.00 95.44 186 GLU A N 1
ATOM 1434 C CA . GLU A 1 186 ? 21.614 -6.363 -25.133 1.00 95.44 186 GLU A CA 1
ATOM 1435 C C . GLU A 1 186 ? 20.360 -6.376 -24.243 1.00 95.44 186 GLU A C 1
ATOM 1437 O O . GLU A 1 186 ? 19.624 -7.362 -24.216 1.00 95.44 186 GLU A O 1
ATOM 1442 N N . HIS A 1 187 ? 20.091 -5.291 -23.511 1.00 92.50 187 HIS A N 1
ATOM 1443 C CA . HIS A 1 187 ? 18.986 -5.240 -22.549 1.00 92.50 187 HIS A CA 1
ATOM 1444 C C . HIS A 1 187 ? 17.656 -4.766 -23.146 1.00 92.50 187 HIS A C 1
ATOM 1446 O O . HIS A 1 187 ? 16.604 -5.154 -22.639 1.00 92.50 187 HIS A O 1
ATOM 1452 N N . ILE A 1 188 ? 17.666 -3.951 -24.207 1.00 95.62 188 ILE A N 1
ATOM 1453 C CA . ILE A 1 188 ? 16.428 -3.444 -24.830 1.00 95.62 188 ILE A CA 1
ATOM 1454 C C . ILE A 1 188 ? 15.462 -4.580 -25.227 1.00 95.62 188 ILE A C 1
ATOM 1456 O O . ILE A 1 188 ? 14.299 -4.496 -24.832 1.00 95.62 188 ILE A O 1
ATOM 1460 N N . PRO A 1 189 ? 15.897 -5.672 -25.893 1.00 97.00 189 PRO A N 1
ATOM 1461 C CA . PRO A 1 189 ? 15.006 -6.781 -26.239 1.00 97.00 189 PRO A CA 1
ATOM 1462 C C . PRO A 1 189 ? 14.390 -7.485 -25.023 1.00 97.00 189 PRO A C 1
ATOM 1464 O O . PRO A 1 189 ? 13.264 -7.969 -25.093 1.00 97.00 189 PR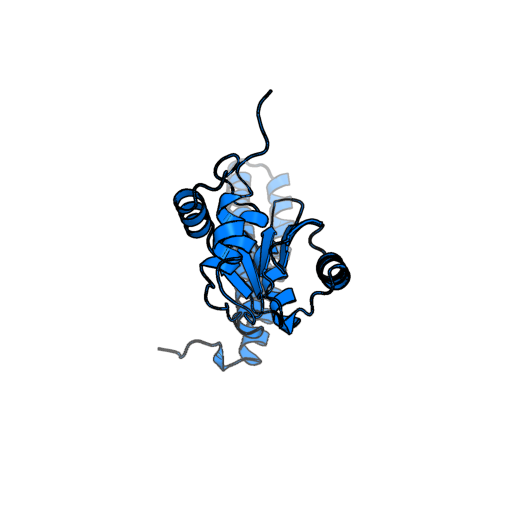O A O 1
ATOM 1467 N N . ILE A 1 190 ? 15.109 -7.529 -23.895 1.00 96.62 190 ILE A N 1
ATOM 1468 C CA . ILE A 1 190 ? 14.602 -8.104 -22.640 1.00 96.62 190 ILE A CA 1
ATOM 1469 C C . ILE A 1 190 ? 13.463 -7.235 -22.092 1.00 96.62 190 ILE A C 1
ATOM 1471 O O . ILE A 1 190 ? 12.453 -7.758 -21.621 1.00 96.62 190 ILE A O 1
ATOM 1475 N N . LEU A 1 191 ? 13.607 -5.909 -22.177 1.00 96.81 191 LEU A N 1
ATOM 1476 C CA . LEU A 1 191 ? 12.553 -4.971 -21.789 1.00 96.81 191 LEU A CA 1
ATOM 1477 C C . LEU A 1 191 ? 11.351 -5.047 -22.735 1.00 96.81 191 LEU A C 1
ATOM 1479 O O . LEU A 1 191 ? 10.220 -5.032 -22.261 1.00 96.81 191 LEU A O 1
ATOM 1483 N N . ASP A 1 192 ? 11.585 -5.183 -24.042 1.00 98.00 192 ASP A N 1
ATOM 1484 C CA . ASP A 1 192 ? 10.524 -5.381 -25.039 1.00 98.00 192 ASP A CA 1
ATOM 1485 C C . ASP A 1 192 ? 9.695 -6.643 -24.750 1.00 98.00 192 ASP A C 1
ATOM 1487 O O . ASP A 1 192 ? 8.465 -6.587 -24.730 1.00 98.00 192 ASP A O 1
ATOM 1491 N N . ASP A 1 193 ? 10.351 -7.770 -24.457 1.00 98.12 193 ASP A N 1
ATOM 1492 C CA . ASP A 1 193 ? 9.675 -9.019 -24.081 1.00 98.12 193 ASP A CA 1
ATOM 1493 C C . ASP A 1 193 ? 8.899 -8.885 -22.757 1.00 98.12 193 ASP A C 1
ATOM 1495 O O . ASP A 1 193 ? 7.758 -9.342 -22.650 1.00 98.12 193 ASP A O 1
ATOM 1499 N N . ALA A 1 194 ? 9.467 -8.208 -21.753 1.00 97.19 194 ALA A N 1
ATOM 1500 C CA . ALA A 1 194 ? 8.780 -7.947 -20.487 1.00 97.19 194 ALA A CA 1
ATOM 1501 C C . ALA A 1 194 ? 7.520 -7.080 -20.673 1.00 97.19 194 ALA A C 1
ATOM 1503 O O . ALA A 1 194 ? 6.470 -7.391 -20.104 1.00 97.19 194 ALA A O 1
ATOM 1504 N N . ILE A 1 195 ? 7.598 -6.037 -21.507 1.00 98.44 195 ILE A N 1
ATOM 1505 C CA . ILE A 1 195 ? 6.459 -5.183 -21.874 1.00 98.44 195 ILE A CA 1
ATOM 1506 C C . ILE A 1 195 ? 5.386 -6.007 -22.593 1.00 98.44 195 ILE A C 1
ATOM 1508 O O . ILE A 1 195 ? 4.222 -5.958 -22.198 1.00 98.44 195 ILE A O 1
ATOM 1512 N N . ALA A 1 196 ? 5.760 -6.822 -23.583 1.00 98.38 196 ALA A N 1
ATOM 1513 C CA . ALA A 1 196 ? 4.815 -7.661 -24.325 1.00 98.38 196 ALA A CA 1
ATOM 1514 C C . ALA A 1 196 ? 4.083 -8.670 -23.418 1.00 98.38 196 ALA A C 1
ATOM 1516 O O . ALA A 1 196 ? 2.874 -8.892 -23.553 1.00 98.38 196 ALA A O 1
ATOM 1517 N N . LYS A 1 197 ? 4.792 -9.252 -22.442 1.00 98.19 197 LYS A N 1
ATOM 1518 C CA . LYS A 1 197 ? 4.196 -10.132 -21.425 1.00 98.19 197 LYS A CA 1
ATOM 1519 C C . LYS A 1 197 ? 3.196 -9.390 -20.543 1.00 98.19 197 LYS A C 1
ATOM 1521 O O . LYS A 1 197 ? 2.107 -9.909 -20.311 1.00 98.19 197 LYS A O 1
ATOM 1526 N N . LEU A 1 198 ? 3.523 -8.180 -20.085 1.00 97.81 198 LEU A N 1
ATOM 1527 C CA . LEU A 1 198 ? 2.602 -7.360 -19.289 1.00 97.81 198 LEU A CA 1
ATOM 1528 C C . LEU A 1 198 ? 1.370 -6.929 -20.091 1.00 97.81 198 LEU A C 1
ATOM 1530 O O . LEU A 1 198 ? 0.259 -7.017 -19.575 1.00 97.81 198 LEU A O 1
ATOM 1534 N N . GLN A 1 199 ? 1.540 -6.548 -21.359 1.00 98.31 199 GLN A N 1
ATOM 1535 C CA . GLN A 1 199 ? 0.430 -6.242 -22.267 1.00 98.31 199 GLN A CA 1
ATOM 1536 C C . GLN A 1 199 ? -0.494 -7.451 -22.462 1.00 98.31 199 GLN A C 1
ATOM 1538 O O . GLN A 1 199 ? -1.715 -7.303 -22.438 1.00 98.31 199 GLN A O 1
ATOM 1543 N N . THR A 1 200 ? 0.072 -8.654 -22.589 1.00 98.12 200 THR A N 1
ATOM 1544 C CA . THR A 1 200 ? -0.704 -9.901 -22.679 1.00 98.12 200 THR A CA 1
ATOM 1545 C C . THR A 1 200 ? -1.475 -10.173 -21.386 1.00 98.12 200 THR A C 1
ATOM 1547 O O . THR A 1 200 ? -2.672 -10.442 -21.435 1.00 98.12 200 THR A O 1
ATOM 1550 N N . SER A 1 201 ? -0.826 -10.055 -20.223 1.00 98.00 201 SER A N 1
ATOM 1551 C CA . SER A 1 201 ? -1.488 -10.206 -18.918 1.00 98.00 201 SER A CA 1
ATOM 1552 C C . SER A 1 201 ? -2.624 -9.199 -18.728 1.00 98.00 201 SER A C 1
ATOM 1554 O O . SER A 1 201 ? -3.695 -9.568 -18.257 1.00 98.00 201 SER A O 1
ATOM 1556 N N . LEU A 1 202 ? -2.417 -7.945 -19.138 1.00 96.75 202 LEU A N 1
ATOM 1557 C CA . LEU A 1 202 ? -3.434 -6.896 -19.103 1.00 96.75 202 LEU A CA 1
ATOM 1558 C C . LEU A 1 202 ? -4.626 -7.228 -20.010 1.00 96.75 202 LEU A C 1
ATOM 1560 O O . LEU A 1 202 ? -5.772 -7.120 -19.577 1.00 96.75 202 LEU A O 1
ATOM 1564 N N . ALA A 1 203 ? -4.369 -7.661 -21.246 1.00 96.62 203 ALA A N 1
ATOM 1565 C CA . ALA A 1 203 ? -5.416 -8.052 -22.185 1.00 96.62 203 ALA A CA 1
ATOM 1566 C C . ALA A 1 203 ? -6.230 -9.251 -21.674 1.00 96.62 203 ALA A C 1
ATOM 1568 O O . ALA A 1 203 ? -7.457 -9.227 -21.742 1.00 96.62 203 ALA A O 1
ATOM 1569 N N . ASN A 1 204 ? -5.563 -10.264 -21.112 1.00 97.50 204 ASN A N 1
ATOM 1570 C CA . ASN A 1 204 ? -6.225 -11.426 -20.516 1.00 97.50 204 ASN A CA 1
ATOM 1571 C C . ASN A 1 204 ? -7.106 -11.019 -19.328 1.00 97.50 204 ASN A C 1
ATOM 1573 O O . ASN A 1 204 ? -8.269 -11.405 -19.275 1.00 97.50 204 ASN A O 1
ATOM 1577 N N . HIS A 1 205 ? -6.590 -10.179 -18.426 1.00 96.50 205 HIS A N 1
ATOM 1578 C CA . HIS A 1 205 ? -7.347 -9.692 -17.269 1.00 96.50 205 HIS A CA 1
ATOM 1579 C C . HIS A 1 205 ? -8.597 -8.903 -17.684 1.00 96.50 205 HIS A C 1
ATOM 1581 O O . HIS A 1 205 ? -9.678 -9.095 -17.133 1.00 96.50 205 HIS A O 1
ATOM 1587 N N . LEU A 1 206 ? -8.486 -8.044 -18.701 1.00 95.94 206 LEU A N 1
ATOM 1588 C CA . LEU A 1 206 ? -9.634 -7.312 -19.250 1.00 95.94 206 LEU A CA 1
ATOM 1589 C C . LEU A 1 206 ? -10.638 -8.235 -19.958 1.00 95.94 206 LEU A C 1
ATOM 1591 O O . LEU A 1 206 ? -11.842 -7.999 -19.876 1.00 95.94 206 LEU A O 1
ATOM 1595 N N . ALA A 1 207 ? -10.170 -9.294 -20.624 1.00 95.75 207 ALA A N 1
ATOM 1596 C CA . ALA A 1 207 ? -11.041 -10.292 -21.242 1.00 95.75 207 ALA A CA 1
ATOM 1597 C C . ALA A 1 207 ? -11.810 -11.124 -20.199 1.00 95.75 207 ALA A C 1
ATOM 1599 O O . ALA A 1 207 ? -12.983 -11.436 -20.408 1.00 95.75 207 ALA A O 1
ATOM 1600 N N . GLU A 1 208 ? -11.177 -11.449 -19.068 1.00 96.38 208 GLU A N 1
ATOM 1601 C CA . GLU A 1 208 ? -11.814 -12.117 -17.923 1.00 96.38 208 GLU A CA 1
ATOM 1602 C C . GLU A 1 208 ? -12.805 -11.200 -17.188 1.00 96.38 208 GLU A C 1
ATOM 1604 O O . GLU A 1 208 ? -13.806 -11.669 -16.638 1.00 96.38 208 GLU A O 1
ATOM 1609 N N . HIS A 1 209 ? -12.583 -9.882 -17.239 1.00 95.75 209 HIS A N 1
ATOM 1610 C CA . HIS A 1 209 ? -13.421 -8.876 -16.589 1.00 95.75 209 HIS A CA 1
ATOM 1611 C C . HIS A 1 209 ? -13.916 -7.778 -17.557 1.00 95.75 209 HIS A C 1
ATOM 1613 O O . HIS A 1 209 ? -13.536 -6.613 -17.414 1.00 95.75 209 HIS A O 1
ATOM 1619 N N . PRO A 1 210 ? -14.849 -8.080 -18.488 1.00 92.62 210 PRO A N 1
ATOM 1620 C CA . PRO A 1 210 ? -15.301 -7.122 -19.509 1.00 92.62 210 PRO A CA 1
ATOM 1621 C C . PRO A 1 210 ? -15.975 -5.852 -18.968 1.00 92.62 210 PRO A C 1
ATOM 1623 O O . PRO A 1 210 ? -16.098 -4.854 -19.669 1.00 92.62 210 PRO A O 1
ATOM 1626 N N . HIS A 1 211 ? -16.435 -5.857 -17.717 1.00 91.69 211 HIS A N 1
ATOM 1627 C CA . HIS A 1 211 ? -16.994 -4.663 -17.077 1.00 91.69 211 HIS A CA 1
ATOM 1628 C C . HIS A 1 211 ? -15.920 -3.618 -16.713 1.00 91.69 211 HIS A C 1
ATOM 1630 O O . HIS A 1 211 ? -16.270 -2.498 -16.351 1.00 91.69 211 HIS A O 1
ATOM 1636 N N . LEU A 1 212 ? -14.631 -3.977 -16.786 1.00 90.19 212 LEU A N 1
ATOM 1637 C CA . LEU A 1 212 ? -13.504 -3.075 -16.537 1.00 90.19 212 LEU A CA 1
ATOM 1638 C C . LEU A 1 212 ? -13.048 -2.316 -17.786 1.00 90.19 212 LEU A C 1
ATOM 1640 O O . LEU A 1 212 ? -12.332 -1.323 -17.661 1.00 90.19 212 LEU A O 1
ATOM 1644 N N . THR A 1 213 ? -13.430 -2.758 -18.987 1.00 81.75 213 THR A N 1
ATOM 1645 C CA . THR A 1 213 ? -13.167 -1.976 -20.199 1.00 81.75 213 THR A CA 1
ATOM 1646 C C . THR A 1 213 ? -14.052 -0.730 -20.208 1.00 81.75 213 THR A C 1
ATOM 1648 O O . THR A 1 213 ? -15.270 -0.865 -20.065 1.00 81.75 213 THR A O 1
ATOM 1651 N N . PRO A 1 214 ? -13.483 0.478 -20.391 1.00 68.50 214 PRO A N 1
ATOM 1652 C CA . PRO A 1 214 ? -14.284 1.670 -20.629 1.00 68.50 214 PRO A CA 1
ATOM 1653 C C . PRO A 1 214 ? -15.214 1.415 -21.815 1.00 68.50 214 PRO A C 1
ATOM 1655 O O . PRO A 1 214 ? -14.787 0.827 -22.814 1.00 68.50 214 PRO A O 1
ATOM 1658 N N . ALA A 1 215 ? -16.474 1.840 -21.715 1.00 52.66 215 ALA A N 1
ATOM 1659 C CA . ALA A 1 215 ? -17.326 1.901 -22.893 1.00 52.66 215 ALA A CA 1
ATOM 1660 C C . ALA A 1 215 ? -16.604 2.757 -23.945 1.00 52.66 215 ALA A C 1
ATOM 1662 O O . ALA A 1 215 ? -16.026 3.791 -23.610 1.00 52.66 215 ALA A O 1
ATOM 1663 N N . ALA A 1 216 ? -16.559 2.280 -25.188 1.00 46.88 216 ALA A N 1
ATOM 1664 C CA . ALA A 1 216 ? -16.049 3.080 -26.289 1.00 46.88 216 ALA A CA 1
ATOM 1665 C C . ALA A 1 216 ? -17.010 4.262 -26.494 1.00 46.88 216 ALA A C 1
ATOM 1667 O O . ALA A 1 216 ? -18.068 4.080 -27.095 1.00 46.88 216 ALA A O 1
ATOM 1668 N N . ASP A 1 217 ? -16.657 5.418 -25.934 1.00 35.44 217 ASP A N 1
ATOM 1669 C CA . ASP A 1 217 ? -17.277 6.716 -26.225 1.00 35.44 217 ASP A CA 1
ATOM 1670 C C . ASP A 1 217 ? -16.671 7.329 -27.499 1.00 35.44 217 ASP A C 1
ATOM 1672 O O . ASP A 1 217 ? -15.427 7.267 -27.665 1.00 35.44 217 ASP A O 1
#

Organism: NCBI:txid1949069

Foldseek 3Di:
DDDPPDLPPVVVVVVPDDDDPQQQKEKFWEDDPAWIWIWIQGPNDIDIDTHGLDLCRVVVVCVVVVDQQLSHAYEFEPDDDSSVVNLVSSVVSNHFYDHDYLVVLLVVCVVVVHDDDPSGDGGVSRRVCCSPVVDHGDDDDDPLVVVLVVLVVQLVVLVVVLVVLVVVLVVCVVVVVVVSNVVSVVCNVVSVVVNVVSVVVNVVSCVVPVVPDPDPD

Sequence (217 aa):
MPGFFASARLYSRLERSRKGVDVTTWIGIKAGKRKLDVALLAGGKLKTKALGYDGDELLGWLGKQGVTLVQGRACVAIAGIEAERIGLLLHDEGCPVSMVDAATVLAFAREEKLRVKNDAIDAPILARYGAVRQPDAWTPPPSEVRVLAVLQDGLRDMETFRQDQLDRLKRYQADGFQELVDRVNEHIPILDDAIAKLQTSLANHLAEHPHLTPAAD

InterPro domains:
  IPR002525 Transposase IS110-like, N-terminal [PF01548] (27-152)

Radius of gyration: 24.37 Å; chains: 1; bounding box: 56×33×67 Å

Secondary structure (DSSP, 8-state):
-----SSHHHHHHHTTS-S-----EEEEEEE-SS-EEEEEEETTEEEEEEE-S-HHHHHHHHHTTT--GGGEEEEEE--HHHHHHHHHHHHHTT--EEEE-HHHHHHHHHHTT---STT---HHHHHHHHHHH-PPPPPPPPHHHHHHHHHHHHHHHHHHHHHHHHHHHHHHHHHT-HHHHHHHHHHHHHHHHHHHHHHHHHHHHHHH-GGGSPP--

pLDDT: mean 86.59, std 17.95, range [28.91, 98.44]